Protein AF-A0A662U7G9-F1 (afdb_monomer_lite)

Sequence (224 aa):
MMPKLAFLTILAALMIAATIPAAAETVPLNWRDSGYDLAAGYRYTIALESPVSGPFVYPYAIVDAGPVRIRLHGPQLTIWVNGEPVFDESVGSTSASVVIVVDYSGDGVIEVTGFGRVAGFTIDHSYRIMIYTETVTVWPWSSTSRVVITRQALPPPPTSTTTNPNLEPMDEDINNQMQSSGLWNWLATAFSSGAMIAIVFLVIAFGIIVILMFLKQARKRKWL

Radius of gyration: 27.35 Å; chains: 1; bounding box: 62×36×90 Å

Structure (mmCIF, N/CA/C/O backbone):
data_AF-A0A662U7G9-F1
#
_entry.id   AF-A0A662U7G9-F1
#
loop_
_atom_site.group_PDB
_atom_site.id
_atom_site.type_symbol
_atom_site.label_atom_id
_atom_site.label_alt_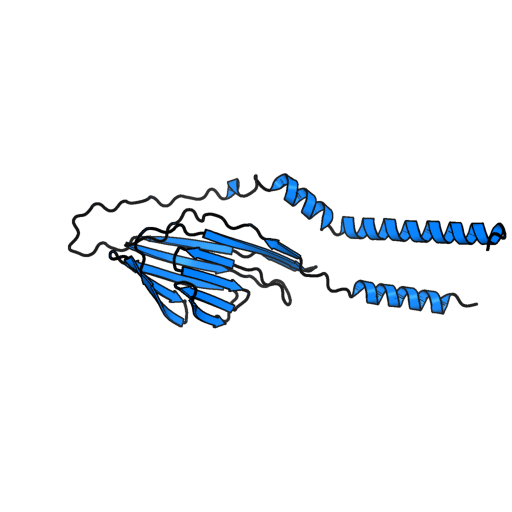id
_atom_site.label_comp_id
_atom_site.label_asym_id
_atom_site.label_entity_id
_atom_site.label_seq_id
_atom_site.pdbx_PDB_ins_code
_atom_site.Cartn_x
_atom_site.Cartn_y
_atom_site.Cartn_z
_atom_site.occupancy
_atom_site.B_iso_or_equiv
_atom_site.auth_seq_id
_atom_site.auth_comp_id
_atom_site.auth_asym_id
_atom_site.auth_atom_id
_atom_site.pdbx_PDB_model_num
ATOM 1 N N . MET A 1 1 ? 32.466 -6.916 -57.394 1.00 49.56 1 MET A N 1
ATOM 2 C CA . MET A 1 1 ? 31.694 -5.767 -56.869 1.00 49.56 1 MET A CA 1
ATOM 3 C C . MET A 1 1 ? 30.415 -6.301 -56.231 1.00 49.56 1 MET A C 1
ATOM 5 O O . MET A 1 1 ? 29.533 -6.708 -56.961 1.00 49.56 1 MET A O 1
ATOM 9 N N . MET A 1 2 ? 30.351 -6.390 -54.898 1.00 47.62 2 MET A N 1
ATOM 10 C CA . MET A 1 2 ? 29.152 -6.759 -54.113 1.00 47.62 2 MET A CA 1
ATOM 11 C C . MET A 1 2 ? 29.168 -6.316 -52.613 1.00 47.62 2 MET A C 1
ATOM 13 O O . MET A 1 2 ? 28.365 -6.832 -51.846 1.00 47.62 2 MET A O 1
ATOM 17 N N . PRO A 1 3 ? 30.019 -5.378 -52.120 1.00 54.25 3 PRO A N 1
ATOM 18 C CA . PRO A 1 3 ? 30.073 -5.084 -50.677 1.00 54.25 3 PRO A CA 1
ATOM 19 C C . PRO A 1 3 ? 28.913 -4.211 -50.158 1.00 54.25 3 PRO A C 1
ATOM 21 O O . PRO A 1 3 ? 28.654 -4.198 -48.960 1.00 54.25 3 PRO A O 1
ATOM 24 N N . LYS A 1 4 ? 28.193 -3.493 -51.035 1.00 50.69 4 LYS A N 1
ATOM 25 C CA . LYS A 1 4 ? 27.144 -2.541 -50.620 1.00 50.69 4 LYS A CA 1
ATOM 26 C C . LYS A 1 4 ? 25.877 -3.223 -50.085 1.00 50.69 4 LYS A C 1
ATOM 28 O O . LYS A 1 4 ? 25.272 -2.709 -49.153 1.00 50.69 4 LYS A O 1
ATOM 33 N N . LEU A 1 5 ? 25.509 -4.389 -50.626 1.00 48.81 5 LEU A N 1
ATOM 34 C CA . LEU A 1 5 ? 24.302 -5.115 -50.207 1.00 48.81 5 LEU A CA 1
ATOM 35 C C . LEU A 1 5 ? 24.506 -5.858 -48.875 1.00 48.81 5 LEU A C 1
ATOM 37 O O . LEU A 1 5 ? 23.603 -5.894 -48.045 1.00 48.81 5 LEU A O 1
ATOM 41 N N . ALA A 1 6 ? 25.716 -6.381 -48.648 1.00 55.50 6 ALA A N 1
ATOM 42 C CA . ALA A 1 6 ? 26.112 -7.001 -47.381 1.00 55.50 6 ALA A CA 1
ATOM 43 C C . ALA A 1 6 ? 26.191 -5.969 -46.242 1.00 55.50 6 ALA A C 1
ATOM 45 O O . ALA A 1 6 ? 25.759 -6.233 -45.127 1.00 55.50 6 ALA A O 1
ATOM 46 N N . PHE A 1 7 ? 26.690 -4.763 -46.528 1.00 53.97 7 PHE A N 1
ATOM 47 C CA . PHE A 1 7 ? 26.749 -3.692 -45.533 1.00 53.97 7 PHE A CA 1
ATOM 48 C C . PHE A 1 7 ? 25.350 -3.201 -45.130 1.00 53.97 7 PHE A C 1
ATOM 50 O O . PHE A 1 7 ? 25.084 -3.031 -43.947 1.00 53.97 7 PHE A O 1
ATOM 57 N N . LEU A 1 8 ? 24.432 -3.046 -46.092 1.00 55.03 8 LEU A N 1
ATOM 58 C CA . LEU A 1 8 ? 23.039 -2.661 -45.826 1.00 55.03 8 LEU A CA 1
ATOM 59 C C . LEU A 1 8 ? 22.261 -3.723 -45.039 1.00 55.03 8 LEU A C 1
ATOM 61 O O . LEU A 1 8 ? 21.484 -3.371 -44.160 1.00 55.03 8 LEU A O 1
ATOM 65 N N . THR A 1 9 ? 22.487 -5.009 -45.312 1.00 54.50 9 THR A N 1
ATOM 66 C CA . THR A 1 9 ? 21.842 -6.105 -44.567 1.00 54.50 9 THR A CA 1
ATOM 67 C C . THR A 1 9 ? 22.388 -6.243 -43.149 1.00 54.50 9 THR A C 1
ATOM 69 O O . THR A 1 9 ? 21.605 -6.470 -42.233 1.00 54.50 9 THR A O 1
ATOM 72 N N . ILE A 1 10 ? 23.690 -6.026 -42.934 1.00 59.09 10 ILE A N 1
ATOM 73 C CA . ILE A 1 10 ? 24.278 -5.974 -41.586 1.00 59.09 10 ILE A CA 1
ATOM 74 C C . ILE A 1 10 ? 23.762 -4.753 -40.822 1.00 59.09 10 ILE A C 1
ATOM 76 O O . ILE A 1 10 ? 23.376 -4.894 -39.669 1.00 59.09 10 ILE A O 1
ATOM 80 N N . LEU A 1 11 ? 23.692 -3.577 -41.454 1.00 53.75 11 LEU A N 1
ATOM 81 C CA . LEU A 1 11 ? 23.159 -2.367 -40.822 1.00 53.75 11 LEU A CA 1
ATOM 82 C C . LEU A 1 11 ? 21.670 -2.525 -40.469 1.00 53.75 11 LEU A C 1
ATOM 84 O O . LEU A 1 11 ? 21.257 -2.141 -39.382 1.00 53.75 11 LEU A O 1
ATOM 88 N N . ALA A 1 12 ? 20.876 -3.141 -41.350 1.00 55.03 12 ALA A N 1
ATOM 89 C CA . ALA A 1 12 ? 19.470 -3.446 -41.091 1.00 55.03 12 ALA A CA 1
ATOM 90 C C . ALA A 1 12 ? 19.301 -4.489 -39.974 1.00 55.03 12 ALA A C 1
ATOM 92 O O . ALA A 1 12 ? 18.472 -4.297 -39.093 1.00 55.03 12 ALA A O 1
ATOM 93 N N . ALA A 1 13 ? 20.117 -5.548 -39.949 1.00 54.19 13 ALA A N 1
ATOM 94 C CA . ALA A 1 13 ? 20.118 -6.527 -38.862 1.00 54.19 13 ALA A CA 1
ATOM 95 C C . ALA A 1 13 ? 20.560 -5.908 -37.524 1.00 54.19 13 ALA A C 1
ATOM 97 O O . ALA A 1 13 ? 20.015 -6.263 -36.484 1.00 54.19 13 ALA A O 1
ATOM 98 N N . LEU A 1 14 ? 21.489 -4.945 -37.547 1.00 49.91 14 LEU A N 1
ATOM 99 C CA . LEU A 1 14 ? 21.914 -4.192 -36.365 1.00 49.91 14 LEU A CA 1
ATOM 100 C C . LEU A 1 14 ? 20.803 -3.263 -35.856 1.00 49.91 14 LEU A C 1
ATOM 102 O O . LEU A 1 14 ? 20.591 -3.178 -34.654 1.00 49.91 14 LEU A O 1
ATOM 106 N N . MET A 1 15 ? 20.068 -2.609 -36.760 1.00 47.31 15 MET A N 1
ATOM 107 C CA . MET A 1 15 ? 18.918 -1.762 -36.416 1.00 47.31 15 MET A CA 1
ATOM 108 C C . MET A 1 15 ? 17.753 -2.594 -35.860 1.00 47.31 15 MET A C 1
ATOM 110 O O . MET A 1 15 ? 17.132 -2.182 -34.889 1.00 47.31 15 MET A O 1
ATOM 114 N N . ILE A 1 16 ? 17.503 -3.790 -36.407 1.00 47.78 16 ILE A N 1
ATOM 115 C CA . ILE A 1 16 ? 16.482 -4.722 -35.895 1.00 47.78 16 ILE A CA 1
ATOM 116 C C . ILE A 1 16 ? 16.910 -5.320 -34.540 1.00 47.78 16 ILE A C 1
ATOM 118 O O . ILE A 1 16 ? 16.091 -5.442 -33.631 1.00 47.78 16 ILE A O 1
ATOM 122 N N . ALA A 1 17 ? 18.197 -5.630 -34.349 1.00 43.16 17 ALA A N 1
ATOM 123 C CA . ALA A 1 17 ? 18.728 -6.070 -33.055 1.00 43.16 17 ALA A CA 1
ATOM 124 C C . ALA A 1 17 ? 18.751 -4.943 -32.002 1.00 43.16 17 ALA A C 1
ATOM 126 O O . ALA A 1 17 ? 18.612 -5.216 -30.814 1.00 43.16 17 ALA A O 1
ATOM 127 N N . ALA A 1 18 ? 18.875 -3.679 -32.418 1.00 45.06 18 ALA A N 1
ATOM 128 C CA . ALA A 1 18 ? 18.777 -2.515 -31.535 1.00 45.06 18 ALA A CA 1
ATOM 129 C C . ALA A 1 18 ? 17.327 -2.157 -31.156 1.00 45.06 18 ALA A C 1
ATOM 131 O O . ALA A 1 18 ? 17.121 -1.384 -30.226 1.00 45.06 18 ALA A O 1
ATOM 132 N N . THR A 1 19 ? 16.324 -2.724 -31.839 1.00 40.28 19 THR A N 1
ATOM 133 C CA . THR A 1 19 ? 14.904 -2.590 -31.467 1.00 40.28 19 THR A CA 1
ATOM 134 C C . THR A 1 19 ? 14.415 -3.656 -30.493 1.00 40.28 19 THR A C 1
ATOM 136 O O . THR A 1 19 ? 13.210 -3.748 -30.278 1.00 40.28 19 THR A O 1
ATOM 139 N N . ILE A 1 20 ? 15.301 -4.455 -29.882 1.00 45.72 20 ILE A N 1
ATOM 140 C CA . ILE A 1 20 ? 14.899 -5.246 -28.713 1.00 45.72 20 ILE A CA 1
ATOM 141 C C . ILE A 1 20 ? 14.457 -4.222 -27.660 1.00 45.72 20 ILE A C 1
ATOM 143 O O . ILE A 1 20 ? 15.308 -3.451 -27.208 1.00 45.72 20 ILE A O 1
ATOM 147 N N . PRO A 1 21 ? 13.159 -4.144 -27.298 1.00 49.75 21 PRO A N 1
ATOM 148 C CA . PRO A 1 21 ? 12.759 -3.297 -26.190 1.00 49.75 21 PRO A CA 1
ATOM 149 C C . PRO A 1 21 ? 13.587 -3.770 -25.005 1.00 49.75 21 PRO A C 1
ATOM 151 O O . PRO A 1 21 ? 13.549 -4.958 -24.677 1.00 49.75 21 PRO A O 1
ATOM 154 N N . ALA A 1 22 ? 14.406 -2.880 -24.441 1.00 56.56 22 ALA A N 1
ATOM 155 C CA . ALA A 1 22 ? 15.111 -3.174 -23.207 1.00 56.56 22 ALA A CA 1
ATOM 156 C C . ALA A 1 22 ? 14.038 -3.660 -22.232 1.00 56.56 22 ALA A C 1
ATOM 158 O O . ALA A 1 22 ? 13.130 -2.899 -21.891 1.00 56.56 22 ALA A O 1
ATOM 159 N N . ALA A 1 23 ? 14.050 -4.959 -21.926 1.00 65.00 23 ALA A N 1
ATOM 160 C CA . ALA A 1 23 ? 13.057 -5.540 -21.044 1.00 65.00 23 ALA A CA 1
ATOM 161 C C . ALA A 1 23 ? 13.094 -4.738 -19.745 1.00 65.00 23 ALA A C 1
ATOM 163 O O . ALA A 1 23 ? 14.179 -4.413 -19.260 1.00 65.00 23 ALA A O 1
ATOM 164 N N . ALA A 1 24 ? 11.920 -4.369 -19.234 1.00 68.94 24 ALA A N 1
ATOM 165 C CA . ALA A 1 24 ? 11.839 -3.655 -17.975 1.00 68.94 24 ALA A CA 1
ATOM 166 C C . ALA A 1 24 ? 12.528 -4.481 -16.892 1.00 68.94 24 ALA A C 1
ATOM 168 O O . ALA A 1 24 ? 12.136 -5.617 -16.626 1.00 68.94 24 ALA A O 1
ATOM 169 N N . GLU A 1 25 ? 13.573 -3.915 -16.302 1.00 80.50 25 GLU A N 1
ATOM 170 C CA . GLU A 1 25 ? 14.234 -4.502 -15.154 1.00 80.50 25 GLU A CA 1
ATOM 171 C C . GLU A 1 25 ? 13.486 -4.043 -13.905 1.00 80.50 25 GLU A C 1
ATOM 173 O O . GLU A 1 25 ? 13.435 -2.852 -13.588 1.00 80.50 25 GLU A O 1
ATOM 178 N N . THR A 1 26 ? 12.867 -4.995 -13.217 1.00 81.00 26 THR A N 1
ATOM 179 C CA . THR A 1 26 ? 12.194 -4.788 -11.934 1.00 81.00 26 THR A CA 1
ATOM 180 C C . THR A 1 26 ? 13.135 -5.225 -10.820 1.00 81.00 26 THR A C 1
ATOM 182 O O . THR A 1 26 ? 13.539 -6.390 -10.776 1.00 81.00 26 THR A O 1
ATOM 185 N N . VAL A 1 27 ? 13.466 -4.314 -9.909 1.00 84.00 27 VAL A N 1
ATOM 186 C CA . VAL A 1 27 ? 14.291 -4.590 -8.731 1.00 84.00 27 VAL A CA 1
ATOM 187 C C . VAL A 1 27 ? 13.415 -4.489 -7.477 1.00 84.00 27 VAL A C 1
ATOM 189 O O . VAL A 1 27 ? 13.080 -3.376 -7.052 1.00 84.00 27 VAL A O 1
ATOM 192 N N . PRO A 1 28 ? 13.043 -5.629 -6.862 1.00 81.88 28 PRO A N 1
ATOM 193 C CA . PRO A 1 28 ? 12.375 -5.652 -5.566 1.00 81.88 28 PRO A CA 1
ATOM 194 C C . PRO A 1 28 ? 13.279 -5.059 -4.483 1.00 81.88 28 PRO A C 1
ATOM 196 O O . PRO A 1 28 ? 14.412 -5.504 -4.308 1.00 81.88 28 PRO A O 1
ATOM 199 N N . LEU A 1 29 ? 12.775 -4.099 -3.704 1.00 73.62 29 LEU A N 1
ATOM 200 C CA . LEU A 1 29 ? 13.527 -3.511 -2.582 1.00 73.62 29 LEU A CA 1
ATOM 201 C C . LEU A 1 29 ? 13.361 -4.298 -1.263 1.00 73.62 29 LEU A C 1
ATOM 203 O O . LEU A 1 29 ? 13.907 -3.897 -0.239 1.00 73.62 29 LEU A O 1
ATOM 207 N N . ASN A 1 30 ? 12.678 -5.449 -1.317 1.00 78.12 30 ASN A N 1
ATOM 208 C CA . ASN A 1 30 ? 12.252 -6.328 -0.219 1.00 78.12 30 ASN A CA 1
ATOM 209 C C . ASN A 1 30 ? 11.099 -5.794 0.645 1.00 78.12 30 ASN A C 1
ATOM 211 O O . ASN A 1 30 ? 10.893 -4.591 0.800 1.00 78.12 30 ASN A O 1
ATOM 215 N N . TRP A 1 31 ? 10.354 -6.741 1.227 1.00 88.12 31 TRP A N 1
ATOM 216 C CA . TRP A 1 31 ? 9.432 -6.465 2.325 1.00 88.12 31 TRP A CA 1
ATOM 217 C C . TRP A 1 31 ? 10.224 -5.977 3.532 1.00 88.12 31 TRP A C 1
ATOM 219 O O . TRP A 1 31 ? 11.169 -6.640 3.964 1.00 88.12 31 TRP A O 1
ATOM 229 N N . ARG A 1 32 ? 9.821 -4.839 4.090 1.00 86.25 32 ARG A N 1
ATOM 230 C CA . ARG A 1 32 ? 10.417 -4.283 5.303 1.00 86.25 32 ARG A CA 1
ATOM 231 C C . ARG A 1 32 ? 9.350 -3.915 6.317 1.00 86.25 32 ARG A C 1
ATOM 233 O O . ARG A 1 32 ? 8.209 -3.629 5.959 1.00 86.25 32 ARG A O 1
ATOM 240 N N . ASP A 1 33 ? 9.750 -3.947 7.576 1.00 87.31 33 ASP A N 1
ATOM 241 C CA . ASP A 1 33 ? 8.963 -3.405 8.674 1.00 87.31 33 ASP A CA 1
ATOM 242 C C . ASP A 1 33 ? 8.865 -1.885 8.511 1.00 87.31 33 ASP A C 1
ATOM 244 O O . ASP A 1 33 ? 9.859 -1.241 8.174 1.00 87.31 33 ASP A O 1
ATOM 248 N N . SER A 1 34 ? 7.675 -1.323 8.706 1.00 84.50 34 SER A N 1
ATOM 249 C CA . SER A 1 34 ? 7.478 0.130 8.692 1.00 84.50 34 SER A CA 1
ATOM 250 C C . SER A 1 34 ? 7.751 0.797 10.040 1.00 84.50 34 SER A C 1
ATOM 252 O O . SER A 1 34 ? 7.667 2.018 10.132 1.00 84.50 34 SER A O 1
ATOM 254 N N . GLY A 1 35 ? 7.978 0.012 11.099 1.00 83.31 35 GLY A N 1
ATOM 255 C CA . GLY A 1 35 ? 8.052 0.509 12.474 1.00 83.31 35 GLY A CA 1
ATOM 256 C C . GLY A 1 35 ? 6.685 0.822 13.093 1.00 83.31 35 GLY A C 1
ATOM 257 O O . GLY A 1 35 ? 6.608 1.100 14.289 1.00 83.31 35 GLY A O 1
ATOM 258 N N . TYR A 1 36 ? 5.603 0.734 12.314 1.00 86.94 36 TYR A N 1
ATOM 259 C CA . TYR A 1 36 ? 4.234 0.888 12.786 1.00 86.94 36 TYR A CA 1
ATOM 260 C C . TYR A 1 36 ? 3.520 -0.455 12.893 1.00 86.94 36 TYR A C 1
ATOM 262 O O . TYR A 1 36 ? 3.756 -1.405 12.143 1.00 86.94 36 TYR A O 1
ATOM 270 N N . ASP A 1 37 ? 2.567 -0.495 13.807 1.00 90.81 37 ASP A N 1
ATOM 271 C CA . ASP A 1 37 ? 1.618 -1.573 13.985 1.00 90.81 37 ASP A CA 1
ATOM 272 C C . ASP A 1 37 ? 0.193 -1.049 13.776 1.00 90.81 37 ASP A C 1
ATOM 274 O O . ASP A 1 37 ? -0.107 0.095 14.111 1.00 90.81 37 ASP A O 1
ATOM 278 N N . LEU A 1 38 ? -0.670 -1.867 13.180 1.00 91.56 38 LEU A N 1
ATOM 279 C CA . LEU A 1 38 ? -2.104 -1.668 13.052 1.00 91.56 38 LEU A CA 1
ATOM 280 C C . LEU A 1 38 ? -2.760 -2.139 14.352 1.00 91.56 38 LEU A C 1
ATOM 282 O O . LEU A 1 38 ? -2.861 -3.340 14.601 1.00 91.56 38 LEU A O 1
ATOM 286 N N . ALA A 1 39 ? -3.191 -1.184 15.168 1.00 92.56 39 ALA A N 1
ATOM 287 C CA . ALA A 1 39 ? -3.694 -1.398 16.515 1.00 92.56 39 ALA A CA 1
ATOM 288 C C . ALA A 1 39 ? -4.976 -0.594 16.763 1.00 92.56 39 ALA A C 1
ATOM 290 O O . ALA A 1 39 ? -5.249 0.409 16.100 1.00 92.56 39 ALA A O 1
ATOM 291 N N . ALA A 1 40 ? -5.747 -1.043 17.751 1.00 90.12 40 ALA A N 1
ATOM 292 C CA . ALA A 1 40 ? -6.967 -0.388 18.202 1.00 90.12 40 ALA A CA 1
ATOM 293 C C . ALA A 1 40 ? -6.687 1.013 18.773 1.00 90.12 40 ALA A C 1
ATOM 295 O O . ALA A 1 40 ? -5.657 1.243 19.409 1.00 90.12 40 ALA A O 1
ATOM 296 N N . GLY A 1 41 ? -7.623 1.942 18.574 1.00 89.88 41 GLY A N 1
ATOM 297 C CA . GLY A 1 41 ? -7.525 3.313 19.080 1.00 89.88 41 GLY A CA 1
ATOM 298 C C . GLY A 1 41 ? -6.642 4.242 18.241 1.00 89.88 41 GLY A C 1
ATOM 299 O O . GLY A 1 41 ? -6.230 5.294 18.733 1.00 89.88 41 GLY A O 1
ATOM 300 N N . TYR A 1 42 ? -6.357 3.893 16.984 1.00 94.62 42 TYR A N 1
ATOM 301 C CA . TYR A 1 42 ? -5.502 4.683 16.097 1.00 94.62 42 TYR A CA 1
ATOM 302 C C . TYR A 1 42 ? -6.139 4.943 14.730 1.00 94.62 42 TYR A C 1
ATOM 304 O O . TYR A 1 42 ? -6.921 4.160 14.189 1.00 94.62 42 TYR A O 1
ATOM 312 N N . ARG A 1 43 ? -5.739 6.070 14.144 1.00 95.19 43 ARG A N 1
ATOM 313 C CA . ARG A 1 43 ? -5.955 6.435 12.749 1.00 95.19 43 ARG A CA 1
ATOM 314 C C . ARG A 1 43 ? -4.624 6.407 12.012 1.00 95.19 43 ARG A C 1
ATOM 316 O O . ARG A 1 43 ? -3.671 7.064 12.424 1.00 95.19 43 ARG A O 1
ATOM 323 N N . TYR A 1 44 ? -4.594 5.709 10.890 1.00 95.81 44 TYR A N 1
ATOM 324 C CA . TYR A 1 44 ? -3.454 5.597 9.996 1.00 95.81 44 TYR A CA 1
ATOM 325 C C . TYR A 1 44 ? -3.772 6.305 8.689 1.00 95.81 44 TYR A C 1
ATOM 327 O O . TYR A 1 44 ? -4.851 6.120 8.130 1.00 95.81 44 TYR A O 1
ATOM 335 N N . THR A 1 45 ? -2.832 7.097 8.185 1.00 95.31 45 THR A N 1
ATOM 336 C CA . THR A 1 45 ? -2.879 7.604 6.810 1.00 95.31 45 THR A CA 1
ATOM 337 C C . THR A 1 45 ? -1.720 6.995 6.046 1.00 95.31 45 THR A C 1
ATOM 339 O O . THR A 1 45 ? -0.559 7.226 6.377 1.00 95.31 45 THR A O 1
ATOM 342 N N . ILE A 1 46 ? -2.045 6.200 5.034 1.00 96.00 46 ILE A N 1
ATOM 343 C CA . ILE A 1 46 ? -1.089 5.493 4.190 1.00 96.00 46 ILE A CA 1
ATOM 344 C C . ILE A 1 46 ? -1.084 6.189 2.835 1.00 96.00 46 ILE A C 1
ATOM 346 O O . ILE A 1 46 ? -2.055 6.116 2.082 1.00 96.00 46 ILE A O 1
ATOM 350 N N . ALA A 1 47 ? 0.007 6.881 2.530 1.00 94.69 47 ALA A N 1
ATOM 351 C CA . ALA A 1 47 ? 0.256 7.448 1.216 1.00 94.69 47 ALA A CA 1
ATOM 352 C C . ALA A 1 47 ? 1.104 6.468 0.399 1.00 94.69 47 ALA A C 1
ATOM 354 O O . ALA A 1 47 ? 2.221 6.126 0.791 1.00 94.69 47 ALA A O 1
ATOM 355 N N . LEU A 1 48 ? 0.563 6.014 -0.730 1.00 95.62 48 LEU A N 1
ATOM 356 C CA . LEU A 1 48 ? 1.257 5.179 -1.703 1.00 95.62 48 LEU A CA 1
ATOM 357 C C . LEU A 1 48 ? 1.597 6.019 -2.932 1.00 95.62 48 LEU A C 1
ATOM 359 O O . LEU A 1 48 ? 0.752 6.765 -3.425 1.00 95.62 48 LEU A O 1
ATOM 363 N N . GLU A 1 49 ? 2.809 5.858 -3.453 1.00 94.31 49 GLU A N 1
ATOM 364 C CA . GLU A 1 49 ? 3.283 6.511 -4.672 1.00 94.31 49 GLU A CA 1
ATOM 365 C C . GLU A 1 49 ? 3.874 5.460 -5.620 1.00 94.31 49 GLU A C 1
ATOM 367 O O . GLU A 1 49 ? 4.797 4.725 -5.266 1.00 94.31 49 GLU A O 1
ATOM 372 N N . SER A 1 50 ? 3.351 5.412 -6.844 1.00 92.94 50 SER A N 1
ATOM 373 C CA . SER A 1 50 ? 3.794 4.548 -7.945 1.00 92.94 50 SER A CA 1
ATOM 374 C C . SER A 1 50 ? 4.128 5.412 -9.175 1.00 92.94 50 SER A C 1
ATOM 376 O O . SER A 1 50 ? 3.416 5.378 -10.180 1.00 92.94 50 SER A O 1
ATOM 378 N N . PRO A 1 51 ? 5.157 6.277 -9.091 1.00 88.62 51 PRO A N 1
ATOM 379 C CA . PRO A 1 51 ? 5.379 7.331 -10.075 1.00 88.62 51 PRO A CA 1
ATOM 380 C C . PRO A 1 51 ? 5.594 6.790 -11.491 1.00 88.62 51 PRO A C 1
ATOM 382 O O . PRO A 1 51 ? 6.184 5.728 -11.696 1.00 88.62 51 PRO A O 1
ATOM 385 N N . VAL A 1 52 ? 5.144 7.565 -12.478 1.00 86.31 52 VAL A N 1
ATOM 386 C CA . VAL A 1 52 ? 5.307 7.245 -13.902 1.00 86.31 52 VAL A CA 1
ATOM 387 C C . VAL A 1 52 ? 6.576 7.882 -14.428 1.00 86.31 52 VAL A C 1
ATOM 389 O O . VAL A 1 52 ? 6.746 9.097 -14.337 1.00 86.31 52 VAL A O 1
ATOM 392 N N . SER A 1 53 ? 7.431 7.077 -15.047 1.00 82.38 53 SER A N 1
ATOM 393 C CA . SER A 1 53 ? 8.616 7.563 -15.753 1.00 82.38 53 SER A CA 1
ATOM 394 C C . SER A 1 53 ? 8.607 6.996 -17.167 1.00 82.38 53 SER A C 1
ATOM 396 O O . SER A 1 53 ? 9.094 5.905 -17.418 1.00 82.38 53 SER A O 1
ATOM 398 N N . GLY A 1 54 ? 7.979 7.708 -18.103 1.00 79.12 54 GLY A N 1
ATOM 399 C CA . GLY A 1 54 ? 7.802 7.216 -19.470 1.00 79.12 54 GLY A CA 1
ATOM 400 C C . GLY A 1 54 ? 6.685 6.171 -19.626 1.00 79.12 54 GLY A C 1
ATOM 401 O O . GLY A 1 54 ? 5.913 5.916 -18.698 1.00 79.12 54 GLY A O 1
ATOM 402 N N . PRO A 1 55 ? 6.530 5.606 -20.833 1.00 76.06 55 PRO A N 1
ATOM 403 C CA . PRO A 1 55 ? 5.469 4.656 -21.125 1.00 76.06 55 PRO A CA 1
ATOM 404 C C . PRO A 1 55 ? 5.731 3.316 -20.422 1.00 76.06 55 PRO A C 1
ATOM 406 O O . PRO A 1 55 ? 6.799 2.731 -20.574 1.00 76.06 55 PRO A O 1
ATOM 409 N N . PHE A 1 56 ? 4.725 2.811 -19.704 1.00 72.00 56 PHE A N 1
ATOM 410 C CA . PHE A 1 56 ? 4.720 1.476 -19.084 1.00 72.00 56 PHE A CA 1
ATOM 411 C C . PHE A 1 56 ? 5.696 1.249 -17.914 1.00 72.00 56 PHE A C 1
ATOM 413 O O . PHE A 1 56 ? 5.908 0.105 -17.521 1.00 72.00 56 PHE A O 1
ATOM 420 N N . VAL A 1 57 ? 6.256 2.307 -17.319 1.00 85.19 57 VAL A N 1
ATOM 421 C CA . VAL A 1 57 ? 7.144 2.200 -16.148 1.00 85.19 57 VAL A CA 1
ATOM 422 C C . VAL A 1 57 ? 6.375 2.577 -14.886 1.00 85.19 57 VAL A C 1
ATOM 424 O O . VAL A 1 57 ? 6.271 3.756 -14.541 1.00 85.19 57 VAL A O 1
ATOM 427 N N . TYR A 1 58 ? 5.834 1.562 -14.212 1.00 88.50 58 TYR A N 1
ATOM 428 C CA . TYR A 1 58 ? 5.041 1.709 -12.992 1.00 88.50 58 TYR A CA 1
ATOM 429 C C . TYR A 1 58 ? 5.557 0.744 -11.913 1.00 88.50 58 TYR A C 1
ATOM 431 O O . TYR A 1 58 ? 5.387 -0.462 -12.059 1.00 88.50 58 TYR A O 1
ATOM 439 N N . PRO A 1 59 ? 6.202 1.231 -10.842 1.00 92.75 59 PRO A N 1
ATOM 440 C CA . PRO A 1 59 ? 6.677 0.374 -9.759 1.00 92.75 59 PRO A CA 1
ATOM 441 C C . PRO A 1 59 ? 5.559 0.023 -8.772 1.00 92.75 59 PRO A C 1
ATOM 443 O O . PRO A 1 59 ? 4.708 0.859 -8.473 1.00 92.75 59 PRO A O 1
ATOM 446 N N . TYR A 1 60 ? 5.569 -1.170 -8.184 1.00 94.06 60 TYR A N 1
ATOM 447 C CA . TYR A 1 60 ? 4.600 -1.528 -7.140 1.00 94.06 60 TYR A CA 1
ATOM 448 C C . TYR A 1 60 ? 4.868 -0.814 -5.805 1.00 94.06 60 TYR A C 1
ATOM 450 O O . TYR A 1 60 ? 5.979 -0.871 -5.278 1.00 94.06 60 TYR A O 1
ATOM 458 N N . ALA A 1 61 ? 3.836 -0.211 -5.208 1.00 95.12 61 ALA A N 1
ATOM 459 C CA . ALA A 1 61 ? 3.804 0.179 -3.793 1.00 95.12 61 ALA A CA 1
ATOM 460 C C . ALA A 1 61 ? 2.778 -0.696 -3.063 1.00 95.12 61 ALA A C 1
ATOM 462 O O . ALA A 1 61 ? 1.606 -0.706 -3.442 1.00 95.12 61 ALA A O 1
ATOM 463 N N . ILE A 1 62 ? 3.195 -1.444 -2.041 1.00 96.94 62 ILE A N 1
ATOM 464 C CA . ILE A 1 62 ? 2.311 -2.377 -1.326 1.00 96.94 62 ILE A CA 1
ATOM 465 C C . ILE A 1 62 ? 2.471 -2.204 0.182 1.00 96.94 62 ILE A C 1
ATOM 467 O O . ILE A 1 62 ? 3.582 -2.034 0.682 1.00 96.94 62 ILE A O 1
ATOM 471 N N . VAL A 1 63 ? 1.351 -2.279 0.895 1.00 97.19 63 VAL A N 1
ATOM 472 C CA . VAL A 1 63 ? 1.274 -2.336 2.355 1.00 97.19 63 VAL A CA 1
ATOM 473 C C . VAL A 1 63 ? 0.495 -3.579 2.767 1.00 97.19 63 VAL A C 1
ATOM 475 O O . VAL A 1 63 ? -0.536 -3.883 2.169 1.00 97.19 63 VAL A O 1
ATOM 478 N N . ASP A 1 64 ? 0.988 -4.289 3.776 1.00 96.69 64 ASP A N 1
ATOM 479 C CA . ASP A 1 64 ? 0.371 -5.490 4.341 1.00 96.69 64 ASP A CA 1
ATOM 480 C C . ASP A 1 64 ? 0.303 -5.355 5.865 1.00 96.69 64 ASP A C 1
ATOM 482 O O . ASP A 1 64 ? 1.313 -5.078 6.512 1.00 96.69 64 ASP A O 1
ATOM 486 N N . ALA A 1 65 ? -0.888 -5.501 6.437 1.00 94.12 65 ALA A N 1
ATOM 487 C CA . ALA A 1 65 ? -1.151 -5.289 7.855 1.00 94.12 65 ALA A CA 1
ATOM 488 C C . ALA A 1 65 ? -2.271 -6.226 8.330 1.00 94.12 65 ALA A C 1
ATOM 490 O O . ALA A 1 65 ? -3.452 -5.874 8.310 1.00 94.12 65 ALA A O 1
ATOM 491 N N . GLY A 1 66 ? -1.892 -7.438 8.746 1.00 91.75 66 GLY A N 1
ATOM 492 C CA . GLY A 1 66 ? -2.826 -8.447 9.251 1.00 91.75 66 GLY A CA 1
ATOM 493 C C . GLY A 1 66 ? -3.914 -8.796 8.227 1.00 91.75 66 GLY A C 1
ATOM 494 O O . GLY A 1 66 ? -3.586 -9.348 7.177 1.00 91.75 66 GLY A O 1
ATOM 495 N N . PRO A 1 67 ? -5.198 -8.487 8.496 1.00 93.50 67 PRO A N 1
ATOM 496 C CA . PRO A 1 67 ? -6.284 -8.773 7.563 1.00 93.50 67 PRO A CA 1
ATOM 497 C C . PRO A 1 67 ? -6.312 -7.839 6.345 1.00 93.50 67 PRO A C 1
ATOM 499 O O . PRO A 1 67 ? -7.059 -8.114 5.408 1.00 93.50 67 PRO A O 1
ATOM 502 N N . VAL A 1 68 ? -5.551 -6.739 6.339 1.00 97.38 68 VAL A N 1
ATOM 503 C CA . VAL A 1 68 ? -5.619 -5.705 5.297 1.00 97.38 68 VAL A CA 1
ATOM 504 C C . VAL A 1 68 ? -4.376 -5.723 4.417 1.00 97.38 68 VAL A C 1
ATOM 506 O O . VAL A 1 68 ? -3.254 -5.652 4.913 1.00 97.38 68 VAL A O 1
ATOM 509 N N . ARG A 1 69 ? -4.578 -5.705 3.097 1.00 98.06 69 ARG A N 1
ATOM 510 C CA . ARG A 1 69 ? -3.516 -5.476 2.109 1.00 98.06 69 ARG A CA 1
ATOM 511 C C . ARG A 1 69 ? -3.918 -4.373 1.145 1.00 98.06 69 ARG A C 1
ATOM 513 O O . ARG A 1 69 ? -5.037 -4.370 0.648 1.00 98.06 69 ARG A O 1
ATOM 520 N N . ILE A 1 70 ? -3.004 -3.461 0.839 1.00 97.94 70 ILE A N 1
ATOM 521 C CA . ILE A 1 70 ? -3.222 -2.334 -0.075 1.00 97.94 70 ILE A CA 1
ATOM 522 C C . ILE A 1 70 ? -2.110 -2.346 -1.118 1.00 97.94 70 ILE A C 1
ATOM 524 O O . ILE A 1 70 ? -0.937 -2.422 -0.764 1.00 97.94 70 ILE A O 1
ATOM 528 N N . ARG A 1 71 ? -2.457 -2.258 -2.401 1.00 97.94 71 A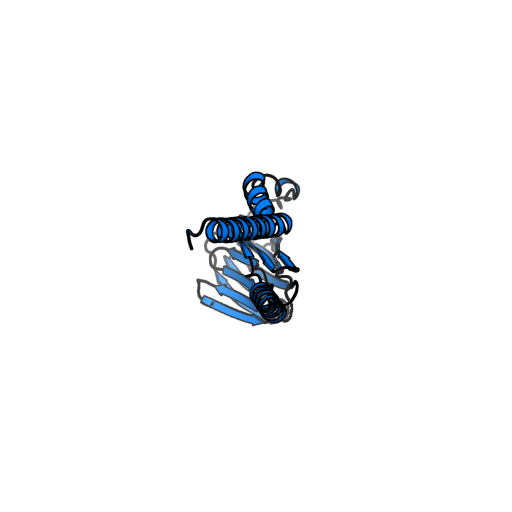RG A N 1
ATOM 529 C CA . ARG A 1 71 ? -1.503 -2.223 -3.517 1.00 97.94 71 ARG A CA 1
ATOM 530 C C . ARG A 1 71 ? -1.840 -1.078 -4.454 1.00 97.94 71 ARG A C 1
ATOM 532 O O . ARG A 1 71 ? -2.971 -0.988 -4.914 1.00 97.94 71 ARG A O 1
ATOM 539 N N . LEU A 1 72 ? -0.835 -0.287 -4.802 1.00 97.00 72 LEU A N 1
ATOM 540 C CA . LEU A 1 72 ? -0.888 0.683 -5.886 1.00 97.00 72 LEU A CA 1
ATOM 541 C C . LEU A 1 72 ? 0.095 0.267 -6.989 1.00 97.00 72 LEU A C 1
ATOM 543 O O . LEU A 1 72 ? 1.268 -0.003 -6.717 1.00 97.00 72 LEU A O 1
ATOM 547 N N . HIS A 1 73 ? -0.389 0.224 -8.227 1.00 94.69 73 HIS A N 1
ATOM 548 C CA . HIS A 1 73 ? 0.416 -0.021 -9.422 1.00 94.69 73 HIS A CA 1
ATOM 549 C C . HIS A 1 73 ? -0.030 0.917 -10.544 1.00 94.69 73 HIS A C 1
ATOM 551 O O . HIS A 1 73 ? -1.131 0.790 -11.086 1.00 94.69 73 HIS A O 1
ATOM 557 N N . GLY A 1 74 ? 0.809 1.902 -10.858 1.00 91.31 74 GLY A N 1
ATOM 558 C CA . GLY A 1 74 ? 0.408 3.038 -11.674 1.00 91.31 74 GLY A CA 1
ATOM 559 C C . GLY A 1 74 ? -0.815 3.721 -11.048 1.00 91.31 74 GLY A C 1
ATOM 560 O O . GLY A 1 74 ? -0.778 4.034 -9.857 1.00 91.31 74 GLY A O 1
ATOM 561 N N . PRO A 1 75 ? -1.901 3.948 -11.807 1.00 92.44 75 PRO A N 1
ATOM 562 C CA . PRO A 1 75 ? -3.126 4.533 -11.276 1.00 92.44 75 PRO A CA 1
ATOM 563 C C . PRO A 1 75 ? -4.115 3.509 -10.699 1.00 92.44 75 PRO A C 1
ATOM 565 O O . PRO A 1 75 ? -5.213 3.906 -10.319 1.00 92.44 75 PRO A O 1
ATOM 568 N N . GLN A 1 76 ? -3.790 2.212 -10.681 1.00 96.56 76 GLN A N 1
ATOM 569 C CA . GLN A 1 76 ? -4.689 1.169 -10.181 1.00 96.56 76 GLN A CA 1
ATOM 570 C C . GLN A 1 76 ? -4.441 0.925 -8.692 1.00 96.56 76 GLN A C 1
ATOM 572 O O . GLN A 1 76 ? -3.344 0.504 -8.309 1.00 96.56 76 GLN A O 1
ATOM 577 N N . LEU A 1 77 ? -5.459 1.175 -7.865 1.00 97.81 77 LEU A N 1
ATOM 578 C CA . LEU A 1 77 ? -5.451 0.879 -6.437 1.00 97.81 77 LEU A CA 1
ATOM 579 C C . LEU A 1 77 ? -6.332 -0.337 -6.172 1.00 97.81 77 LEU A C 1
ATOM 581 O O . LEU A 1 77 ? -7.521 -0.337 -6.488 1.00 97.81 77 LEU A O 1
ATOM 585 N N . THR A 1 78 ? -5.764 -1.324 -5.496 1.00 98.31 78 THR A N 1
ATOM 586 C CA . THR A 1 78 ? -6.496 -2.514 -5.087 1.00 98.31 78 THR A CA 1
ATOM 587 C C . THR A 1 78 ? -6.313 -2.749 -3.587 1.00 98.31 78 THR A C 1
ATOM 589 O O . THR A 1 78 ? -5.202 -2.637 -3.059 1.00 98.31 78 THR A O 1
ATOM 592 N N . ILE A 1 79 ? -7.403 -3.062 -2.888 1.00 98.06 79 ILE A N 1
ATOM 593 C CA . ILE A 1 79 ? -7.439 -3.299 -1.441 1.00 98.06 79 ILE A CA 1
ATOM 594 C C . ILE A 1 79 ? -8.080 -4.658 -1.187 1.00 98.06 79 ILE A C 1
ATOM 596 O O . ILE A 1 79 ? -9.156 -4.949 -1.711 1.00 98.06 79 ILE A O 1
ATOM 600 N N . TRP A 1 80 ? -7.435 -5.462 -0.347 1.00 98.38 80 TRP A N 1
ATOM 601 C CA . TRP A 1 80 ? -7.955 -6.734 0.137 1.00 98.38 80 TRP A CA 1
ATOM 602 C C . TRP A 1 80 ? -8.233 -6.663 1.628 1.00 98.38 80 TRP A C 1
ATOM 604 O O . TRP A 1 80 ? -7.452 -6.084 2.386 1.00 98.38 80 TRP A O 1
ATOM 614 N N . VAL A 1 81 ? -9.314 -7.321 2.033 1.00 97.31 81 VAL A N 1
ATOM 615 C CA . VAL A 1 81 ? -9.645 -7.594 3.430 1.00 97.31 81 VAL A CA 1
ATOM 616 C C . VAL A 1 81 ? -9.863 -9.095 3.567 1.00 97.31 81 VAL A C 1
ATOM 618 O O . VAL A 1 81 ? -10.658 -9.676 2.834 1.00 97.31 81 VAL A O 1
ATOM 621 N N . ASN A 1 82 ? -9.139 -9.741 4.480 1.00 95.19 82 ASN A N 1
ATOM 622 C CA . ASN A 1 82 ? -9.165 -11.194 4.687 1.00 95.19 82 ASN A CA 1
ATOM 623 C C . ASN A 1 82 ? -8.893 -12.005 3.405 1.00 95.19 82 ASN A C 1
ATOM 625 O O . ASN A 1 82 ? -9.456 -13.076 3.201 1.00 95.19 82 ASN A O 1
ATOM 629 N N . GLY A 1 83 ? -8.027 -11.481 2.532 1.00 93.69 83 GLY A N 1
ATOM 630 C CA . GLY A 1 83 ? -7.667 -12.111 1.258 1.00 93.69 83 GLY A CA 1
ATOM 631 C C . GLY A 1 83 ? -8.630 -11.834 0.101 1.00 93.69 83 GLY A C 1
ATOM 632 O O . GLY A 1 83 ? -8.263 -12.093 -1.043 1.00 93.69 83 GLY A O 1
ATOM 633 N N . GLU A 1 84 ? -9.796 -11.239 0.356 1.00 96.19 84 GLU A N 1
ATOM 634 C CA . GLU A 1 84 ? -10.788 -10.922 -0.674 1.00 96.19 84 GLU A CA 1
ATOM 635 C C . GLU A 1 84 ? -10.639 -9.475 -1.168 1.00 96.19 84 GLU A C 1
ATOM 637 O O . GLU A 1 84 ? -10.512 -8.565 -0.340 1.00 96.19 84 GLU A O 1
ATOM 642 N N . PRO A 1 85 ? -10.635 -9.223 -2.493 1.00 96.62 85 PRO A N 1
ATOM 643 C CA . PRO A 1 85 ? -10.569 -7.869 -3.031 1.00 96.62 85 PRO A CA 1
ATOM 644 C C . PRO A 1 85 ? -11.881 -7.130 -2.747 1.00 96.62 85 PRO A C 1
ATOM 646 O O . PRO A 1 85 ? -12.946 -7.524 -3.214 1.00 96.62 85 PRO A O 1
ATOM 649 N N . VAL A 1 86 ? -11.798 -6.038 -1.988 1.00 97.19 86 VAL A N 1
ATOM 650 C CA . VAL A 1 86 ? -12.949 -5.189 -1.621 1.00 97.19 86 VAL A CA 1
ATOM 651 C C . VAL A 1 86 ? -12.977 -3.868 -2.387 1.00 97.19 86 VAL A C 1
ATOM 653 O O . VAL A 1 86 ? -13.998 -3.189 -2.417 1.00 97.19 86 VAL A O 1
ATOM 656 N N . PHE A 1 87 ? -11.856 -3.496 -3.001 1.00 97.44 87 PHE A N 1
ATOM 657 C CA . PHE A 1 87 ? -11.717 -2.309 -3.835 1.00 97.44 87 PHE A CA 1
ATOM 658 C C . PHE A 1 87 ? -10.704 -2.614 -4.934 1.00 97.44 87 PHE A C 1
ATOM 660 O O . PHE A 1 87 ? -9.626 -3.120 -4.624 1.00 97.44 87 PHE A O 1
ATOM 667 N N . ASP A 1 88 ? -11.034 -2.325 -6.189 1.00 97.44 88 ASP A N 1
ATOM 668 C CA . ASP A 1 88 ? -10.133 -2.498 -7.332 1.00 97.44 88 ASP A CA 1
ATOM 669 C C . ASP A 1 88 ? -10.474 -1.470 -8.413 1.00 97.44 88 ASP A C 1
ATOM 671 O O . ASP A 1 88 ? -11.193 -1.752 -9.367 1.00 97.44 88 ASP A O 1
ATOM 675 N N . GLU A 1 89 ? -10.009 -0.240 -8.220 1.00 96.06 89 GLU A N 1
ATOM 676 C CA . GLU A 1 89 ? -10.404 0.900 -9.046 1.00 96.06 89 GLU A CA 1
ATOM 677 C C . GLU A 1 89 ? -9.195 1.724 -9.477 1.00 96.06 89 GLU A C 1
ATOM 679 O O . GLU A 1 89 ? -8.165 1.802 -8.795 1.00 96.06 89 GLU A O 1
ATOM 684 N N . SER A 1 90 ? -9.349 2.412 -10.608 1.00 95.25 90 SER A N 1
ATOM 685 C CA . SER A 1 90 ? -8.381 3.421 -11.013 1.00 95.25 90 SER A CA 1
ATOM 686 C C . SER A 1 90 ? -8.638 4.722 -10.257 1.00 95.25 90 SER A C 1
ATOM 688 O O . SER A 1 90 ? -9.692 5.338 -10.397 1.00 95.25 90 SER A O 1
ATOM 690 N N . VAL A 1 91 ? -7.653 5.185 -9.487 1.00 92.56 91 VAL A N 1
ATOM 691 C CA . VAL A 1 91 ? -7.757 6.420 -8.688 1.00 92.56 91 VAL A CA 1
ATOM 692 C C . VAL A 1 91 ? -7.414 7.686 -9.484 1.00 92.56 91 VAL A C 1
ATOM 694 O O . VAL A 1 91 ? -7.387 8.781 -8.933 1.00 92.56 91 VAL A O 1
ATOM 697 N N . GLY A 1 92 ? -7.129 7.559 -10.784 1.00 85.12 92 GLY A N 1
ATOM 698 C CA . GLY A 1 92 ? -6.833 8.679 -11.689 1.00 85.12 92 GLY A CA 1
ATOM 699 C C . GLY A 1 92 ? -5.456 9.335 -11.504 1.00 85.12 92 GLY A C 1
ATOM 700 O O . GLY A 1 92 ? -5.014 10.082 -12.376 1.00 85.12 92 GLY A O 1
ATOM 701 N N . SER A 1 93 ? -4.750 9.029 -10.417 1.00 88.31 93 SER A N 1
ATOM 702 C CA . SER A 1 93 ? -3.393 9.488 -10.115 1.00 88.31 93 SER A CA 1
ATOM 703 C C . SER A 1 93 ? -2.474 8.322 -9.778 1.00 88.31 93 SER A C 1
ATOM 705 O O . SER A 1 93 ? -2.911 7.267 -9.341 1.00 88.31 93 SER A O 1
ATOM 707 N N . THR A 1 94 ? -1.166 8.520 -9.918 1.00 90.19 94 THR A N 1
ATOM 708 C CA . THR A 1 94 ? -0.154 7.539 -9.485 1.00 90.19 94 THR A CA 1
ATOM 709 C C . THR A 1 94 ? 0.272 7.702 -8.033 1.00 90.19 94 THR A C 1
ATOM 711 O O . THR A 1 94 ? 1.333 7.243 -7.611 1.00 90.19 94 THR A O 1
ATOM 714 N N . SER A 1 95 ? -0.558 8.398 -7.273 1.00 92.81 95 SER A N 1
ATOM 715 C CA . SER A 1 95 ? -0.495 8.496 -5.830 1.00 92.81 95 SER A CA 1
ATOM 716 C C . SER A 1 95 ? -1.893 8.262 -5.279 1.00 92.81 95 SER A C 1
ATOM 718 O O . SER A 1 95 ? -2.884 8.680 -5.882 1.00 92.81 95 SER A O 1
ATOM 720 N N . ALA A 1 96 ? -1.973 7.578 -4.145 1.00 9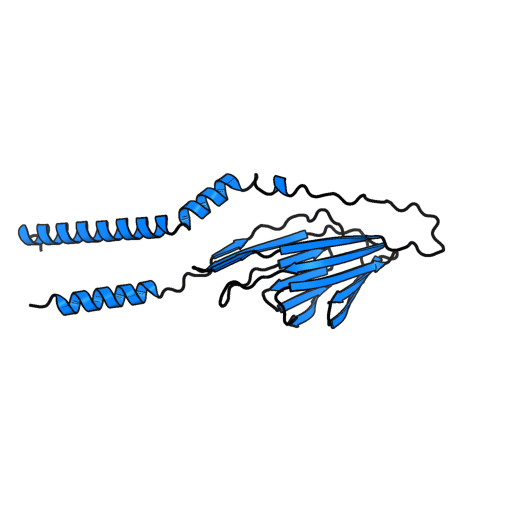4.94 96 ALA A N 1
ATOM 721 C CA . ALA A 1 96 ? -3.221 7.302 -3.452 1.00 94.94 96 ALA A CA 1
ATOM 722 C C . ALA A 1 96 ? -3.026 7.497 -1.950 1.00 94.94 96 ALA A C 1
ATOM 724 O O . ALA A 1 96 ? -1.977 7.155 -1.406 1.00 94.94 96 ALA A O 1
ATOM 725 N N . SER A 1 97 ? -4.048 8.025 -1.277 1.00 95.69 97 SER A N 1
ATOM 726 C CA . SER A 1 97 ? -4.075 8.121 0.180 1.00 95.69 97 SER A CA 1
ATOM 727 C C . SER A 1 97 ? -5.231 7.293 0.724 1.00 95.69 97 SER A C 1
ATOM 729 O O . SER A 1 97 ? -6.400 7.571 0.431 1.00 95.69 97 SER A O 1
ATOM 731 N N . VAL A 1 98 ? -4.876 6.269 1.497 1.00 97.25 98 VAL A N 1
ATOM 732 C CA . VAL A 1 98 ? -5.802 5.362 2.172 1.00 97.25 98 VAL A CA 1
ATOM 733 C C . VAL A 1 98 ? -5.758 5.656 3.663 1.00 97.25 98 VAL A C 1
ATOM 735 O O . VAL A 1 98 ? -4.693 5.662 4.278 1.00 97.25 98 VAL A O 1
ATOM 738 N N . VAL A 1 99 ? -6.920 5.912 4.245 1.00 97.31 99 VAL A N 1
ATOM 739 C CA . VAL A 1 99 ? -7.085 6.143 5.675 1.00 97.31 99 VAL A CA 1
ATOM 740 C C . VAL A 1 99 ? -7.656 4.879 6.294 1.00 97.31 99 VAL A C 1
ATOM 742 O O . VAL A 1 99 ? -8.679 4.367 5.847 1.00 97.31 99 VAL A O 1
ATOM 745 N N . ILE A 1 100 ? -7.000 4.387 7.337 1.00 97.62 100 ILE A N 1
ATOM 746 C CA . ILE A 1 100 ? -7.494 3.280 8.149 1.00 97.62 100 ILE A CA 1
ATOM 747 C C . ILE A 1 100 ? -7.785 3.824 9.540 1.00 97.62 100 ILE A C 1
ATOM 749 O O . ILE A 1 100 ? -6.913 4.421 10.166 1.00 97.62 100 ILE A O 1
ATOM 753 N N . VAL A 1 101 ? -8.998 3.630 10.037 1.00 96.50 101 VAL A N 1
ATOM 754 C CA . VAL A 1 101 ? -9.373 3.986 11.409 1.00 96.50 101 VAL A CA 1
ATOM 755 C C . VAL A 1 101 ? -9.738 2.705 12.126 1.00 96.50 101 VAL A C 1
ATOM 757 O O . VAL A 1 101 ? -10.635 2.011 11.665 1.00 96.50 101 VAL A O 1
ATOM 760 N N . VAL A 1 102 ? -9.062 2.400 13.230 1.00 95.38 102 VAL A N 1
ATOM 761 C CA . VAL A 1 102 ? -9.420 1.275 14.096 1.00 95.38 102 VAL A CA 1
ATOM 762 C C . VAL A 1 102 ? -9.868 1.835 15.431 1.00 95.38 102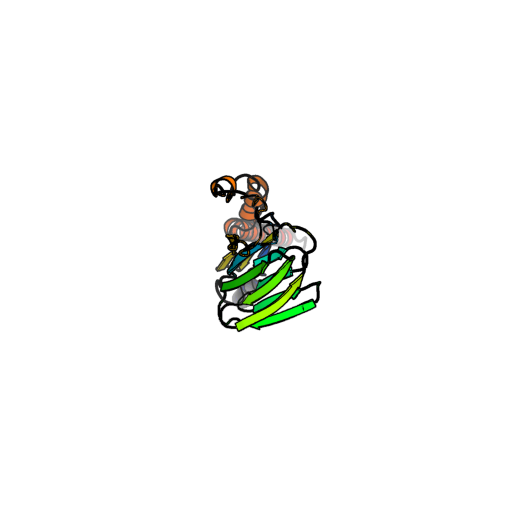 VAL A C 1
ATOM 764 O O . VAL A 1 102 ? -9.113 2.538 16.106 1.00 95.38 102 VAL A O 1
ATOM 767 N N . ASP A 1 103 ? -11.112 1.559 15.799 1.00 92.38 103 ASP A N 1
ATOM 768 C CA . ASP A 1 103 ? -11.655 1.997 17.074 1.00 92.38 103 ASP A CA 1
ATOM 769 C C . ASP A 1 103 ? -11.045 1.225 18.258 1.00 92.38 103 ASP A C 1
ATOM 771 O O . ASP A 1 103 ? -10.150 0.393 18.103 1.00 92.38 103 ASP A O 1
ATOM 775 N N . TYR A 1 104 ? -11.497 1.536 19.473 1.00 88.75 104 TYR A N 1
ATOM 776 C CA . TYR A 1 104 ? -10.993 0.895 20.690 1.00 88.75 104 TYR A CA 1
ATOM 777 C C . TYR A 1 104 ? -11.494 -0.545 20.890 1.00 88.75 104 TYR A C 1
ATOM 779 O O . TYR A 1 104 ? -10.919 -1.262 21.705 1.00 88.75 104 TYR A O 1
ATOM 787 N N . SER A 1 105 ? -12.538 -0.970 20.173 1.00 88.38 105 SER A N 1
ATOM 788 C CA . SER A 1 105 ? -13.031 -2.355 20.154 1.00 88.38 105 SER A CA 1
ATOM 789 C C . SER A 1 105 ? -12.269 -3.244 19.172 1.00 88.38 105 SER A C 1
ATOM 791 O O . SER A 1 105 ? -12.400 -4.463 19.248 1.00 88.38 105 SER A O 1
ATOM 793 N N . GLY A 1 106 ? -11.456 -2.655 18.291 1.00 85.44 106 GLY A N 1
ATOM 794 C CA . GLY A 1 106 ? -10.765 -3.369 17.221 1.00 85.44 106 GLY A CA 1
ATOM 795 C C . GLY A 1 106 ? -11.549 -3.397 15.908 1.00 85.44 106 GLY A C 1
ATOM 796 O O . GLY A 1 106 ? -11.106 -4.049 14.963 1.00 85.44 106 GLY A O 1
ATOM 797 N N . ASP A 1 107 ? -12.671 -2.678 15.807 1.00 92.81 107 ASP A N 1
ATOM 798 C CA . ASP A 1 107 ? -13.401 -2.521 14.554 1.00 92.81 107 ASP A CA 1
ATOM 799 C C . ASP A 1 107 ? -12.705 -1.463 13.688 1.00 92.81 107 ASP A C 1
ATOM 801 O O . ASP A 1 107 ? -12.489 -0.310 14.073 1.00 92.81 107 ASP A O 1
ATOM 805 N N . GLY A 1 108 ? -12.315 -1.888 12.493 1.00 95.25 108 GLY A N 1
ATOM 806 C CA . GLY A 1 108 ? -11.573 -1.122 11.511 1.00 95.25 108 GLY A CA 1
ATOM 807 C C . GLY A 1 108 ? -12.442 -0.656 10.348 1.00 95.25 108 GLY A C 1
ATOM 808 O O . GLY A 1 108 ? -13.307 -1.377 9.848 1.00 95.25 108 GLY A O 1
ATOM 809 N N . VAL A 1 109 ? -12.170 0.546 9.854 1.00 97.38 109 VAL A N 1
ATOM 810 C CA . VAL A 1 109 ? -12.756 1.106 8.635 1.00 97.38 109 VAL A CA 1
ATOM 811 C C . VAL A 1 109 ? -11.643 1.559 7.704 1.00 97.38 109 VAL A C 1
ATOM 813 O O . VAL A 1 109 ? -10.664 2.158 8.144 1.00 97.38 109 VAL A O 1
ATOM 816 N N . ILE A 1 110 ? -11.812 1.279 6.412 1.00 97.56 110 ILE A N 1
ATOM 817 C CA . ILE A 1 110 ? -10.914 1.729 5.349 1.00 97.56 110 ILE A CA 1
ATOM 818 C C . ILE A 1 110 ? -11.644 2.772 4.507 1.00 97.56 110 ILE A C 1
ATOM 820 O O . ILE A 1 110 ? -12.746 2.525 4.005 1.00 97.56 110 ILE A O 1
ATOM 824 N N . GLU A 1 111 ? -11.008 3.922 4.326 1.00 97.06 111 GLU A N 1
ATOM 825 C CA . GLU A 1 111 ? -11.461 5.005 3.462 1.00 97.06 111 GLU A CA 1
ATOM 826 C C . GLU A 1 111 ? -10.392 5.327 2.419 1.00 97.06 111 GLU A C 1
ATOM 828 O O . GLU A 1 111 ? -9.201 5.395 2.721 1.00 97.06 111 GLU A O 1
ATOM 833 N N . VAL A 1 112 ? -10.817 5.558 1.182 1.00 96.12 112 VAL A N 1
ATOM 834 C CA . VAL A 1 112 ? -9.937 5.974 0.090 1.00 96.12 112 VAL A CA 1
ATOM 835 C C . VAL A 1 112 ? -10.272 7.412 -0.275 1.00 96.12 112 VAL A C 1
ATOM 837 O O . VAL A 1 112 ? -11.431 7.757 -0.520 1.00 96.12 112 VAL A O 1
ATOM 840 N N . THR A 1 113 ? -9.254 8.271 -0.311 1.00 91.19 113 THR A N 1
ATOM 841 C CA . THR A 1 113 ? -9.432 9.688 -0.655 1.00 91.19 113 THR A CA 1
ATOM 842 C C . THR A 1 113 ? -10.076 9.821 -2.036 1.00 91.19 113 THR A C 1
ATOM 844 O O . THR A 1 113 ? -9.577 9.266 -3.009 1.00 91.19 113 THR A O 1
ATOM 847 N N . GLY A 1 114 ? -11.195 10.546 -2.118 1.00 90.44 114 GLY A N 1
ATOM 848 C CA . GLY A 1 114 ? -11.979 10.714 -3.350 1.00 90.44 114 GLY A CA 1
ATOM 849 C C . GLY A 1 114 ? -13.088 9.675 -3.567 1.00 90.44 114 GLY A C 1
ATOM 850 O O . GLY A 1 114 ? -14.007 9.951 -4.330 1.00 90.44 114 GLY A O 1
ATOM 851 N N . PHE A 1 115 ? -13.060 8.542 -2.858 1.00 93.38 115 PHE A N 1
ATOM 852 C CA . PHE A 1 115 ? -14.064 7.470 -2.969 1.00 93.38 115 PHE A CA 1
ATOM 853 C C . PHE A 1 115 ? -14.879 7.278 -1.682 1.00 93.38 115 PHE A C 1
ATOM 855 O O . PHE A 1 115 ? -16.012 6.806 -1.729 1.00 93.38 115 PHE A O 1
ATOM 862 N N . GLY A 1 116 ? -14.335 7.682 -0.530 1.00 94.56 116 GLY A N 1
ATOM 863 C CA . GLY A 1 116 ? -14.974 7.515 0.774 1.00 94.56 116 GLY A CA 1
ATOM 864 C C . GLY A 1 116 ? -14.731 6.126 1.363 1.00 94.56 116 GLY A C 1
ATOM 865 O O . GLY A 1 116 ? -13.687 5.517 1.128 1.00 94.56 116 GLY A O 1
ATOM 866 N N . ARG A 1 117 ? -15.676 5.637 2.171 1.00 96.06 117 ARG A N 1
ATOM 867 C CA . ARG A 1 117 ? -15.574 4.336 2.845 1.00 96.06 117 ARG A CA 1
ATOM 868 C C . ARG A 1 117 ? -15.697 3.190 1.845 1.00 96.06 117 ARG A C 1
ATOM 870 O O . ARG A 1 117 ? -16.709 3.086 1.160 1.00 96.06 117 ARG A O 1
ATOM 877 N N . VAL A 1 118 ? -14.706 2.300 1.838 1.00 95.25 118 VAL A N 1
ATOM 878 C CA . VAL A 1 118 ? -14.653 1.150 0.919 1.00 95.25 118 VAL A CA 1
ATOM 879 C C . VAL A 1 118 ? -14.915 -0.179 1.621 1.00 95.25 118 VAL A C 1
ATOM 881 O O . VAL A 1 118 ? -15.546 -1.059 1.048 1.00 95.25 118 VAL A O 1
ATOM 884 N N . ALA A 1 119 ? -14.476 -0.330 2.873 1.00 95.62 119 ALA A N 1
ATOM 885 C CA . ALA A 1 119 ? -14.625 -1.582 3.609 1.00 95.62 119 ALA A CA 1
ATOM 886 C C . ALA A 1 119 ? -14.590 -1.383 5.129 1.00 95.62 119 ALA A C 1
ATOM 888 O O . ALA A 1 119 ? -14.182 -0.335 5.640 1.00 95.62 119 ALA A O 1
ATOM 889 N N . GLY A 1 120 ? -15.030 -2.414 5.847 1.00 94.69 120 GLY A N 1
ATOM 890 C CA . GLY A 1 120 ? -14.786 -2.595 7.274 1.00 94.69 120 GLY A CA 1
ATOM 891 C C . GLY A 1 120 ? -14.074 -3.922 7.527 1.00 94.69 120 GLY A C 1
ATOM 892 O O . GLY A 1 120 ? -14.159 -4.837 6.709 1.00 94.69 120 GLY A O 1
ATOM 893 N N . PHE A 1 121 ? -13.368 -4.013 8.644 1.00 96.25 121 PHE A N 1
ATOM 894 C CA . PHE A 1 121 ? -12.673 -5.213 9.104 1.00 96.25 121 PHE A CA 1
ATOM 895 C C . PHE A 1 121 ? -12.613 -5.210 10.631 1.00 96.25 121 PHE A C 1
ATOM 897 O O . PHE A 1 121 ? -13.015 -4.238 11.260 1.00 96.25 121 PHE A O 1
ATOM 904 N N . THR A 1 122 ? -12.106 -6.279 11.229 1.00 92.50 122 THR A N 1
ATOM 905 C CA . THR A 1 122 ? -11.903 -6.368 12.678 1.00 92.50 122 THR A CA 1
ATOM 906 C C . THR A 1 122 ? -10.516 -6.913 12.964 1.00 92.50 122 THR A C 1
ATOM 908 O O . THR A 1 122 ? -10.032 -7.769 12.220 1.00 92.50 122 THR A O 1
ATOM 911 N N . ILE A 1 123 ? -9.895 -6.451 14.043 1.00 87.38 123 ILE A N 1
ATOM 912 C CA . ILE A 1 123 ? -8.642 -6.996 14.566 1.00 87.38 123 ILE A CA 1
ATOM 913 C C . ILE A 1 123 ? -8.850 -7.506 15.990 1.00 87.38 123 ILE A C 1
ATOM 915 O O . ILE A 1 123 ? -9.571 -6.915 16.785 1.00 87.38 123 ILE A O 1
ATOM 919 N N . ASP A 1 124 ? -8.202 -8.615 16.307 1.00 85.50 124 ASP A N 1
ATOM 920 C CA . ASP A 1 124 ? -8.200 -9.262 17.621 1.00 85.50 124 ASP A CA 1
ATOM 921 C C . ASP A 1 124 ? -6.909 -8.981 18.413 1.00 85.50 124 ASP A C 1
ATOM 923 O O . ASP A 1 124 ? -6.868 -9.143 19.631 1.00 85.50 124 ASP A O 1
ATOM 927 N N . HIS A 1 125 ? -5.853 -8.536 17.732 1.00 82.25 125 HIS A N 1
ATOM 928 C CA . HIS A 1 125 ? -4.594 -8.082 18.312 1.00 82.25 125 HIS A CA 1
ATOM 929 C C . HIS A 1 125 ? -3.910 -7.065 17.387 1.00 82.25 125 HIS A C 1
ATOM 931 O O . HIS A 1 125 ? -4.403 -6.763 16.302 1.00 82.25 125 HIS A O 1
ATOM 937 N N . SER A 1 126 ? -2.783 -6.504 17.831 1.00 85.94 126 SER A N 1
ATOM 938 C CA . SER A 1 126 ? -1.988 -5.598 16.998 1.00 85.94 126 SER A CA 1
ATOM 939 C C . SER A 1 126 ? -1.217 -6.367 15.920 1.00 85.94 126 SER A C 1
ATOM 941 O O . SER A 1 126 ? -0.580 -7.383 16.210 1.00 85.94 126 SER A O 1
ATOM 943 N N . TYR A 1 127 ? -1.235 -5.857 14.687 1.00 88.19 127 TYR A N 1
ATOM 944 C CA . TYR A 1 127 ? -0.545 -6.446 13.540 1.00 88.19 127 TYR A CA 1
ATOM 945 C C . TYR A 1 127 ? 0.560 -5.530 13.037 1.00 88.19 127 TYR A C 1
ATOM 947 O O . TYR A 1 127 ? 0.337 -4.355 12.779 1.00 88.19 127 TYR A O 1
ATOM 955 N N . ARG A 1 128 ? 1.757 -6.063 12.809 1.00 90.62 128 ARG A N 1
ATOM 956 C CA . ARG A 1 128 ? 2.847 -5.285 12.209 1.00 90.62 128 ARG A CA 1
ATOM 957 C C . ARG A 1 128 ? 2.483 -4.831 10.795 1.00 90.62 128 ARG A C 1
ATOM 959 O O . ARG A 1 128 ? 1.987 -5.634 10.007 1.00 90.62 128 ARG A O 1
ATOM 966 N N . ILE A 1 129 ? 2.782 -3.574 10.470 1.00 92.81 129 ILE A N 1
ATOM 967 C CA . ILE A 1 129 ? 2.601 -3.047 9.121 1.00 92.81 129 ILE A CA 1
ATOM 968 C C . ILE A 1 129 ? 3.895 -3.250 8.332 1.00 92.81 129 ILE A C 1
ATOM 970 O O . ILE A 1 129 ? 4.932 -2.652 8.628 1.00 92.81 129 ILE A O 1
ATOM 974 N N . MET A 1 130 ? 3.816 -4.092 7.308 1.00 94.44 130 MET A N 1
ATOM 975 C CA . MET A 1 130 ? 4.897 -4.386 6.377 1.00 94.44 130 MET A CA 1
ATOM 976 C C . MET A 1 130 ? 4.705 -3.590 5.089 1.00 94.44 130 MET A C 1
ATOM 978 O O . MET A 1 130 ? 3.588 -3.446 4.593 1.00 94.44 130 MET A O 1
ATOM 982 N N . ILE A 1 131 ? 5.800 -3.099 4.518 1.00 94.44 131 ILE A N 1
ATOM 983 C CA . ILE A 1 131 ? 5.788 -2.332 3.271 1.00 94.44 131 ILE A CA 1
ATOM 984 C C . ILE A 1 131 ? 6.702 -2.970 2.235 1.00 94.44 131 ILE A C 1
ATOM 986 O O . ILE A 1 131 ? 7.776 -3.483 2.554 1.00 94.44 131 ILE A O 1
ATOM 990 N N . TYR A 1 132 ? 6.276 -2.911 0.981 1.00 93.12 132 TYR A N 1
ATOM 991 C CA . TYR A 1 132 ? 7.043 -3.344 -0.175 1.00 93.12 132 TYR A CA 1
ATOM 992 C C . TYR A 1 132 ? 7.077 -2.222 -1.208 1.00 93.12 132 TYR A C 1
ATOM 994 O O . TYR A 1 132 ? 6.051 -1.630 -1.554 1.00 93.12 132 TYR A O 1
ATOM 1002 N N . THR A 1 133 ? 8.282 -1.942 -1.691 1.00 92.06 133 THR A N 1
ATOM 1003 C CA . THR A 1 133 ? 8.553 -0.973 -2.752 1.00 92.06 133 THR A CA 1
ATOM 1004 C C . THR A 1 133 ? 9.411 -1.623 -3.830 1.00 92.06 133 THR A C 1
ATOM 1006 O O . THR A 1 133 ? 10.083 -2.631 -3.601 1.00 92.06 133 THR A O 1
ATOM 1009 N N . GLU A 1 134 ? 9.419 -1.028 -5.010 1.00 91.62 134 GLU A N 1
ATOM 1010 C CA . GLU A 1 134 ? 10.081 -1.552 -6.193 1.00 91.62 134 GLU A CA 1
ATOM 1011 C C . GLU A 1 134 ? 10.705 -0.402 -6.979 1.00 91.62 134 GLU A C 1
ATOM 1013 O O . GLU A 1 134 ? 10.184 0.717 -6.991 1.00 91.62 134 GLU A O 1
ATOM 1018 N N . THR A 1 135 ? 11.815 -0.690 -7.651 1.00 90.25 135 THR A N 1
ATOM 1019 C CA . THR A 1 135 ? 12.361 0.174 -8.697 1.00 90.25 135 THR A CA 1
ATOM 1020 C C . THR A 1 135 ? 12.181 -0.513 -10.043 1.00 90.25 135 THR A C 1
ATOM 1022 O O . THR A 1 135 ? 12.609 -1.652 -10.211 1.00 90.25 135 THR A O 1
ATOM 1025 N N . VAL A 1 136 ? 11.593 0.183 -11.013 1.00 87.00 136 VAL A N 1
ATOM 1026 C CA . VAL A 1 136 ? 11.472 -0.288 -12.397 1.00 87.00 136 VAL A CA 1
ATOM 1027 C C . VAL A 1 136 ? 12.346 0.581 -13.286 1.00 87.00 136 VAL A C 1
ATOM 1029 O O . VAL A 1 136 ? 12.248 1.809 -13.257 1.00 87.00 136 VAL A O 1
ATOM 1032 N N . THR A 1 137 ? 13.200 -0.055 -14.083 1.00 84.12 137 THR A N 1
ATOM 1033 C CA . THR A 1 137 ? 14.119 0.626 -14.997 1.00 84.12 137 THR A CA 1
ATOM 1034 C C . THR A 1 137 ? 13.934 0.106 -16.418 1.00 84.12 137 THR A C 1
ATOM 1036 O O . THR A 1 137 ? 14.044 -1.087 -16.686 1.00 84.12 137 THR A O 1
ATOM 1039 N N . VAL A 1 138 ? 13.655 1.024 -17.342 1.00 82.00 138 VAL A N 1
ATOM 1040 C CA . VAL A 1 138 ? 13.555 0.790 -18.788 1.00 82.00 138 VAL A CA 1
ATOM 1041 C C . VAL A 1 138 ? 14.274 1.946 -19.446 1.00 82.00 138 VAL A C 1
ATOM 1043 O O . VAL A 1 138 ? 13.755 3.052 -19.411 1.00 82.00 138 VAL A O 1
ATOM 1046 N N . TRP A 1 139 ? 15.443 1.733 -20.051 1.00 74.81 139 TRP A N 1
ATOM 1047 C CA . TRP A 1 139 ? 16.199 2.836 -20.653 1.00 74.81 139 TRP A CA 1
ATOM 1048 C C . TRP A 1 139 ? 15.322 3.688 -21.599 1.00 74.81 139 TRP A C 1
ATOM 1050 O O . TRP A 1 139 ? 14.662 3.117 -22.471 1.00 74.81 139 TRP A O 1
ATOM 1060 N N . PRO A 1 140 ? 15.311 5.032 -21.479 1.00 80.31 140 PRO A N 1
ATOM 1061 C CA . PRO A 1 140 ? 16.115 5.886 -20.587 1.00 80.31 140 PRO A CA 1
ATOM 1062 C C . PRO A 1 140 ? 15.461 6.222 -19.230 1.00 80.31 140 PRO A C 1
ATOM 1064 O O . PRO A 1 140 ? 15.939 7.095 -18.511 1.00 80.31 140 PRO A O 1
ATOM 1067 N N . TRP A 1 141 ? 14.349 5.586 -18.892 1.00 83.00 141 TRP A N 1
ATOM 1068 C CA . TRP A 1 141 ? 13.531 5.867 -17.723 1.00 83.00 141 TRP A CA 1
ATOM 1069 C C . TRP A 1 141 ? 13.848 4.969 -16.522 1.00 83.00 141 TRP A C 1
ATOM 1071 O O . TRP A 1 141 ? 14.206 3.797 -16.643 1.00 83.00 141 TRP A O 1
ATOM 1081 N N . SER A 1 142 ? 13.661 5.528 -15.332 1.00 86.19 142 SER A N 1
ATOM 1082 C CA . SER A 1 142 ? 13.691 4.801 -14.067 1.00 86.19 142 SER A CA 1
ATOM 1083 C C . SER A 1 142 ? 12.668 5.417 -13.121 1.00 86.19 142 SER A C 1
ATOM 1085 O O . SER A 1 142 ? 12.452 6.635 -13.150 1.00 86.19 142 SER A O 1
ATOM 1087 N N . SER A 1 143 ? 12.007 4.575 -12.333 1.00 88.50 143 SER A N 1
ATOM 1088 C CA . SER A 1 143 ? 11.008 4.988 -11.354 1.00 88.50 143 SER A CA 1
ATOM 1089 C C . SER A 1 143 ? 11.071 4.108 -10.110 1.00 88.50 143 SER A C 1
ATOM 1091 O O . SER A 1 143 ? 11.184 2.888 -10.226 1.00 88.50 143 SER A O 1
ATOM 1093 N N . THR A 1 144 ? 10.962 4.713 -8.929 1.00 91.44 144 THR A N 1
ATOM 1094 C CA . THR A 1 144 ? 10.961 4.016 -7.635 1.00 91.44 144 THR A CA 1
ATOM 1095 C C . THR A 1 144 ? 9.678 4.342 -6.888 1.00 91.44 144 THR A C 1
ATOM 1097 O O . THR A 1 144 ? 9.316 5.512 -6.761 1.00 91.44 144 THR A O 1
ATOM 1100 N N . SER A 1 145 ? 8.986 3.317 -6.394 1.00 93.56 145 SER A N 1
ATOM 1101 C CA . SER A 1 145 ? 7.788 3.506 -5.580 1.00 93.56 145 SER A CA 1
ATOM 1102 C C . SER A 1 145 ? 8.115 3.914 -4.146 1.00 93.56 145 SER A C 1
ATOM 1104 O O . SER A 1 145 ? 9.198 3.647 -3.617 1.00 93.56 145 SER A O 1
ATOM 1106 N N . ARG A 1 146 ? 7.140 4.539 -3.486 1.00 92.50 146 ARG A N 1
ATOM 1107 C CA . ARG A 1 146 ? 7.251 4.974 -2.094 1.00 92.50 146 ARG A CA 1
ATOM 1108 C C . ARG A 1 146 ? 5.973 4.669 -1.324 1.00 92.50 146 ARG A C 1
ATOM 1110 O O . ARG A 1 146 ? 4.872 4.715 -1.864 1.00 92.50 146 ARG A O 1
ATOM 1117 N N . VAL A 1 147 ? 6.144 4.382 -0.039 1.00 93.44 147 VAL A N 1
ATOM 1118 C CA . VAL A 1 147 ? 5.064 4.296 0.945 1.00 93.44 147 VAL A CA 1
ATOM 1119 C C . VAL A 1 147 ? 5.431 5.194 2.120 1.00 93.44 147 VAL A C 1
ATOM 1121 O O . VAL A 1 147 ? 6.562 5.137 2.603 1.00 93.44 147 VAL A O 1
ATOM 1124 N N . VAL A 1 148 ? 4.486 6.014 2.570 1.00 90.56 148 VAL A N 1
ATOM 1125 C CA . VAL A 1 148 ? 4.601 6.829 3.785 1.00 90.56 148 VAL A CA 1
ATOM 1126 C C . VAL A 1 148 ? 3.400 6.540 4.671 1.00 90.56 148 VAL A C 1
ATOM 1128 O O . VAL A 1 148 ? 2.264 6.548 4.202 1.00 90.56 148 VAL A O 1
ATOM 1131 N N . ILE A 1 149 ? 3.655 6.287 5.951 1.00 92.31 149 ILE A N 1
ATOM 1132 C CA . ILE A 1 149 ? 2.624 5.993 6.944 1.00 92.31 149 ILE A CA 1
ATOM 1133 C C . ILE A 1 149 ? 2.700 7.058 8.027 1.00 92.31 149 ILE A C 1
ATOM 1135 O O . ILE A 1 149 ? 3.775 7.347 8.547 1.00 92.31 149 ILE A O 1
ATOM 1139 N N . THR A 1 150 ? 1.553 7.626 8.377 1.00 89.88 150 THR A N 1
ATOM 1140 C CA . THR A 1 150 ? 1.402 8.437 9.585 1.00 89.88 150 THR A CA 1
ATOM 1141 C C . THR A 1 150 ? 0.376 7.789 10.501 1.00 89.88 150 T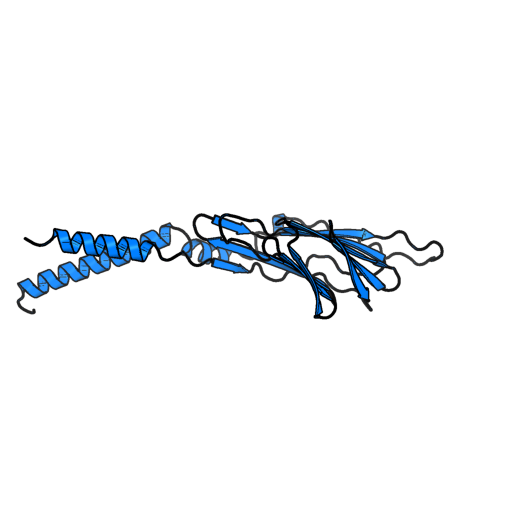HR A C 1
ATOM 1143 O O . THR A 1 150 ? -0.637 7.261 10.038 1.00 89.88 150 THR A O 1
ATOM 1146 N N . ARG A 1 151 ? 0.641 7.815 11.809 1.00 90.75 151 ARG A N 1
ATOM 1147 C CA . ARG A 1 151 ? -0.240 7.273 12.849 1.00 90.75 151 ARG A CA 1
ATOM 1148 C C . ARG A 1 151 ? -0.649 8.384 13.807 1.00 90.75 151 ARG A C 1
ATOM 1150 O O . ARG A 1 151 ? 0.190 9.150 14.268 1.00 90.75 151 ARG A O 1
ATOM 1157 N N . GLN A 1 152 ? -1.931 8.436 14.142 1.00 90.81 152 GLN A N 1
ATOM 1158 C CA . GLN A 1 152 ? -2.507 9.376 15.095 1.00 90.81 152 GLN A CA 1
ATOM 1159 C C . GLN A 1 152 ? -3.377 8.617 16.098 1.00 90.81 152 GLN A C 1
ATOM 1161 O O . GLN A 1 152 ? -4.230 7.830 15.697 1.00 90.81 152 GLN A O 1
ATOM 1166 N N . ALA A 1 153 ? -3.187 8.856 17.396 1.00 89.88 153 ALA A N 1
ATOM 1167 C CA . ALA A 1 153 ? -4.073 8.304 18.420 1.00 89.88 153 ALA A CA 1
ATOM 1168 C C . ALA A 1 153 ? -5.473 8.927 18.316 1.00 89.88 153 ALA A C 1
ATOM 1170 O O . ALA A 1 153 ? -5.614 10.140 18.126 1.00 89.88 153 ALA A O 1
ATOM 1171 N N . LEU A 1 154 ? -6.506 8.099 18.448 1.00 88.44 154 LEU A N 1
ATOM 1172 C CA . LEU A 1 154 ? -7.877 8.570 18.576 1.00 88.44 154 LEU A CA 1
ATOM 1173 C C . LEU A 1 154 ? -8.088 9.192 19.967 1.00 88.44 154 LEU A C 1
ATOM 1175 O O . LEU A 1 154 ? -7.386 8.844 20.920 1.00 88.44 154 LEU A O 1
ATOM 1179 N N . PRO A 1 155 ? -9.025 10.143 20.112 1.00 81.12 155 PRO A N 1
ATOM 1180 C CA . PRO A 1 155 ? -9.436 10.596 21.431 1.00 81.12 155 PRO A CA 1
ATOM 1181 C C . PRO A 1 155 ? -10.096 9.428 22.184 1.00 81.12 155 PRO A C 1
ATOM 1183 O O . PRO A 1 155 ? -10.938 8.739 21.599 1.00 81.12 155 PRO A O 1
ATOM 1186 N N . PRO A 1 156 ? -9.755 9.202 23.467 1.00 73.75 156 PRO A N 1
ATOM 1187 C CA . PRO A 1 156 ? -10.356 8.125 24.240 1.00 73.75 156 PRO A CA 1
ATOM 1188 C C . PRO A 1 156 ? -11.871 8.337 24.351 1.00 73.75 156 PRO A C 1
ATOM 1190 O O . PRO A 1 156 ? -12.324 9.482 24.471 1.00 73.75 156 PRO A O 1
ATOM 1193 N N . PRO A 1 157 ? -12.677 7.260 24.339 1.00 68.88 157 PRO A N 1
ATOM 1194 C CA . PRO A 1 157 ? -14.104 7.384 24.569 1.00 68.88 157 PRO A CA 1
ATOM 1195 C C . PRO A 1 157 ? -14.331 7.989 25.964 1.00 68.88 157 PRO A C 1
ATOM 1197 O O . PRO A 1 157 ? -13.582 7.663 26.893 1.00 68.88 157 PRO A O 1
ATOM 1200 N N . PRO A 1 158 ? -15.357 8.843 26.141 1.00 59.84 158 PRO A N 1
ATOM 1201 C CA . PRO A 1 158 ? -15.551 9.691 27.326 1.00 59.84 158 PRO A CA 1
ATOM 1202 C C . PRO A 1 158 ? -15.774 8.954 28.666 1.00 59.84 158 PRO A C 1
ATOM 1204 O O . PRO A 1 158 ? -16.115 9.583 29.663 1.00 59.84 158 PRO A O 1
ATOM 1207 N N . THR A 1 159 ? -15.564 7.640 28.731 1.00 56.03 159 THR A N 1
ATOM 1208 C CA . THR A 1 159 ? -15.830 6.789 29.899 1.00 56.03 159 THR A CA 1
ATOM 1209 C C . THR A 1 159 ? -14.695 5.827 30.278 1.00 56.03 159 THR A C 1
ATOM 1211 O O . THR A 1 159 ? -14.889 5.023 31.184 1.00 56.03 159 THR A O 1
ATOM 1214 N N . SER A 1 160 ? -13.510 5.892 29.656 1.00 46.75 160 SER A N 1
ATOM 1215 C CA . SER A 1 160 ? -12.435 4.911 29.919 1.00 46.75 160 SER A CA 1
ATOM 1216 C C . SER A 1 160 ? -11.280 5.490 30.744 1.00 46.75 160 SER A C 1
ATOM 1218 O O . SER A 1 160 ? -10.416 6.191 30.228 1.00 46.75 160 SER A O 1
ATOM 1220 N N . THR A 1 161 ? -11.235 5.165 32.039 1.00 43.59 161 THR A N 1
ATOM 1221 C CA . THR A 1 161 ? -10.117 5.415 32.973 1.00 43.59 161 THR A CA 1
ATOM 1222 C C . THR A 1 161 ? -9.004 4.366 32.844 1.00 43.59 161 THR A C 1
ATOM 1224 O O . THR A 1 161 ? -8.520 3.823 33.836 1.00 43.59 161 THR A O 1
ATOM 1227 N N . THR A 1 162 ? -8.575 4.054 31.623 1.00 44.88 162 THR A N 1
ATOM 1228 C CA . THR A 1 162 ? -7.509 3.070 31.386 1.00 44.88 162 THR A CA 1
ATOM 1229 C C . THR A 1 162 ? -6.345 3.730 30.660 1.00 44.88 162 THR A C 1
ATOM 1231 O O . THR A 1 162 ? -6.505 4.355 29.617 1.00 44.88 162 THR A O 1
ATOM 1234 N N . THR A 1 163 ? -5.172 3.635 31.281 1.00 41.06 163 THR A N 1
ATOM 1235 C CA . THR A 1 163 ? -3.874 4.141 30.826 1.00 41.06 163 THR A CA 1
ATOM 1236 C C . THR A 1 163 ? -3.606 3.783 29.370 1.00 41.06 163 THR A C 1
ATOM 1238 O O . THR A 1 163 ? -3.418 2.619 29.030 1.00 41.06 163 THR A O 1
ATOM 1241 N N . ASN A 1 164 ? -3.565 4.815 28.532 1.00 44.72 164 ASN A N 1
ATOM 1242 C CA . ASN A 1 164 ? -3.130 4.759 27.146 1.00 44.72 164 ASN A CA 1
ATOM 1243 C C . ASN A 1 164 ? -1.637 4.364 27.122 1.00 44.72 164 ASN A C 1
ATOM 1245 O O . ASN A 1 164 ? -0.834 5.105 27.702 1.00 44.72 164 ASN A O 1
ATOM 1249 N N . PRO A 1 165 ? -1.214 3.242 26.509 1.00 45.00 165 PRO A N 1
ATOM 1250 C CA . PRO A 1 165 ? 0.194 3.030 26.227 1.00 45.00 165 PRO A CA 1
ATOM 1251 C C . PRO A 1 165 ? 0.550 3.976 25.082 1.00 45.00 165 PRO A C 1
ATOM 1253 O O . PRO A 1 165 ? 0.386 3.670 23.905 1.00 45.00 165 PRO A O 1
ATOM 1256 N N . ASN A 1 166 ? 0.975 5.182 25.444 1.00 39.41 166 ASN A N 1
ATOM 1257 C CA . ASN A 1 166 ? 1.509 6.152 24.508 1.00 39.41 166 ASN A CA 1
ATOM 1258 C C . ASN A 1 166 ? 2.828 5.569 23.968 1.00 39.41 166 ASN A C 1
ATOM 1260 O O . ASN A 1 166 ? 3.880 5.737 24.576 1.00 39.41 166 ASN A O 1
ATOM 1264 N N . LEU A 1 167 ? 2.767 4.797 22.883 1.00 45.00 167 LEU A N 1
ATOM 1265 C CA . LEU A 1 167 ? 3.957 4.431 22.123 1.00 45.00 167 LEU A CA 1
ATOM 1266 C C . LEU A 1 167 ? 4.392 5.687 21.369 1.00 45.00 167 LEU A C 1
ATOM 1268 O O . LEU A 1 167 ? 3.703 6.119 20.438 1.00 45.00 167 LEU A O 1
ATOM 1272 N N . GLU A 1 168 ? 5.489 6.294 21.826 1.00 41.41 168 GLU A N 1
ATOM 1273 C CA . GLU A 1 168 ? 6.097 7.456 21.182 1.00 41.41 168 GLU A CA 1
ATOM 1274 C C . GLU A 1 168 ? 6.304 7.188 19.679 1.00 41.41 168 GLU A C 1
ATOM 1276 O O . GLU A 1 168 ? 6.644 6.064 19.293 1.00 41.41 168 GLU A O 1
ATOM 1281 N N . PRO A 1 169 ? 6.064 8.185 18.808 1.00 42.38 169 PRO A N 1
ATOM 1282 C CA . PRO A 1 169 ? 6.432 8.076 17.405 1.00 42.38 169 PRO A CA 1
ATOM 1283 C C . PRO A 1 169 ? 7.947 7.882 17.312 1.00 42.38 169 PRO A C 1
ATOM 1285 O O . PRO A 1 169 ? 8.719 8.673 17.848 1.00 42.38 169 PRO A O 1
ATOM 1288 N N . MET A 1 170 ? 8.369 6.805 16.656 1.00 45.03 170 MET A N 1
ATOM 1289 C CA . MET A 1 170 ? 9.778 6.551 16.399 1.00 45.03 170 MET A CA 1
ATOM 1290 C C . MET A 1 170 ? 10.189 7.378 15.176 1.00 45.03 170 MET A C 1
ATOM 1292 O O . MET A 1 170 ? 9.690 7.141 14.076 1.00 45.03 170 MET A O 1
ATOM 1296 N N . ASP A 1 171 ? 11.059 8.369 15.377 1.00 38.03 171 ASP A N 1
ATOM 1297 C CA . ASP A 1 171 ? 11.703 9.099 14.282 1.00 38.03 171 ASP A CA 1
ATOM 1298 C C . ASP A 1 171 ? 12.647 8.140 13.539 1.00 38.03 171 ASP A C 1
ATOM 1300 O O . ASP A 1 171 ? 13.611 7.621 14.109 1.00 38.03 171 ASP A O 1
ATOM 1304 N N . GLU A 1 172 ? 12.370 7.875 12.261 1.00 43.41 172 GLU A N 1
ATOM 1305 C CA . GLU A 1 172 ? 13.298 7.143 11.398 1.00 43.41 172 GLU A CA 1
ATOM 1306 C C . GLU A 1 172 ? 14.464 8.052 10.984 1.00 43.41 172 GLU A C 1
ATOM 1308 O O . GLU A 1 172 ? 14.282 9.066 10.305 1.00 43.41 172 GLU A O 1
ATOM 1313 N N . ASP A 1 173 ? 15.691 7.649 11.326 1.00 39.09 173 ASP A N 1
ATOM 1314 C CA . ASP A 1 173 ? 16.905 8.238 10.763 1.00 39.09 173 ASP A CA 1
ATOM 1315 C C . ASP A 1 173 ? 17.107 7.722 9.327 1.00 39.09 173 ASP A C 1
ATOM 1317 O O . ASP A 1 173 ? 17.593 6.610 9.087 1.00 39.09 173 ASP A O 1
ATOM 1321 N N . ILE A 1 174 ? 16.710 8.549 8.356 1.00 45.91 174 ILE A N 1
ATOM 1322 C CA . ILE A 1 174 ? 16.793 8.291 6.907 1.00 45.91 174 ILE A CA 1
ATOM 1323 C C . ILE A 1 174 ? 18.228 7.919 6.475 1.00 45.91 174 ILE A C 1
ATOM 1325 O O . ILE A 1 174 ? 18.417 7.208 5.487 1.00 45.91 174 ILE A O 1
ATOM 1329 N N . ASN A 1 175 ? 19.257 8.315 7.232 1.00 39.09 175 ASN A N 1
ATOM 1330 C CA . ASN A 1 175 ? 20.652 8.055 6.872 1.00 39.09 175 ASN A CA 1
ATOM 1331 C C . ASN A 1 175 ? 21.097 6.593 7.038 1.00 39.09 175 ASN A C 1
ATOM 1333 O O . ASN A 1 175 ? 22.082 6.189 6.415 1.00 39.09 175 ASN A O 1
ATOM 1337 N N . ASN A 1 176 ? 20.364 5.761 7.786 1.00 40.94 176 ASN A N 1
ATOM 1338 C CA . ASN A 1 176 ? 20.687 4.333 7.901 1.00 40.94 176 ASN A CA 1
ATOM 1339 C C . ASN A 1 176 ? 20.211 3.496 6.693 1.00 40.94 176 ASN A C 1
ATOM 1341 O O . ASN A 1 176 ? 20.538 2.312 6.594 1.00 40.94 176 ASN A O 1
ATOM 1345 N N . GLN A 1 177 ? 19.505 4.101 5.728 1.00 43.41 177 GLN A N 1
ATOM 1346 C CA . GLN A 1 177 ? 18.951 3.418 4.550 1.00 43.41 177 GLN A CA 1
ATOM 1347 C C . GLN A 1 177 ? 19.982 3.064 3.456 1.00 43.41 177 GLN A C 1
ATOM 1349 O O . GLN A 1 177 ? 19.649 2.326 2.531 1.00 43.41 177 GLN A O 1
ATOM 1354 N N . MET A 1 178 ? 21.238 3.527 3.539 1.00 44.25 178 MET A N 1
ATOM 1355 C CA . MET A 1 178 ? 22.240 3.297 2.478 1.00 44.25 178 MET A CA 1
ATOM 1356 C C . MET A 1 178 ? 23.274 2.190 2.751 1.00 44.25 178 MET A C 1
ATOM 1358 O O . MET A 1 178 ? 24.017 1.837 1.836 1.00 44.25 178 MET A O 1
ATOM 1362 N N . GLN A 1 179 ? 23.358 1.612 3.955 1.00 38.75 179 GLN A N 1
ATOM 1363 C CA . GLN A 1 179 ? 24.537 0.798 4.312 1.00 38.75 179 GLN A CA 1
ATOM 1364 C C . GLN A 1 179 ? 24.424 -0.726 4.128 1.00 38.75 179 GLN A C 1
ATOM 1366 O O . GLN A 1 179 ? 25.462 -1.383 4.076 1.00 38.75 179 GLN A O 1
ATOM 1371 N N . SER A 1 180 ? 23.239 -1.325 3.957 1.00 42.72 180 SER A N 1
ATOM 1372 C CA . SER A 1 180 ? 23.131 -2.801 3.901 1.00 42.72 180 SER A CA 1
ATOM 1373 C C . SER A 1 180 ? 23.086 -3.423 2.497 1.00 42.72 180 SER A C 1
ATOM 1375 O O . SER A 1 180 ? 23.137 -4.645 2.377 1.00 42.72 180 SER A O 1
ATOM 1377 N N . SER A 1 181 ? 23.061 -2.628 1.420 1.00 48.53 181 SER A N 1
ATOM 1378 C CA . SER A 1 181 ? 22.995 -3.142 0.035 1.00 48.53 181 SER A CA 1
ATOM 1379 C C . SER A 1 181 ? 24.280 -2.947 -0.783 1.00 48.53 181 SER A C 1
ATOM 1381 O O . SER A 1 181 ? 24.328 -3.327 -1.952 1.00 48.53 181 SER A O 1
ATOM 1383 N N . GLY A 1 182 ? 25.345 -2.404 -0.178 1.00 48.03 182 GLY A N 1
ATOM 1384 C CA . GLY A 1 182 ? 26.515 -1.877 -0.892 1.00 48.03 182 GLY A CA 1
ATOM 1385 C C . GLY A 1 182 ? 27.247 -2.861 -1.811 1.00 48.03 182 GLY A C 1
ATOM 1386 O O . GLY A 1 182 ? 27.711 -2.455 -2.872 1.00 48.03 182 GLY A O 1
ATOM 1387 N N . LEU A 1 183 ? 27.322 -4.152 -1.470 1.00 49.28 183 LEU A N 1
ATOM 1388 C CA . LEU A 1 183 ? 28.056 -5.110 -2.305 1.00 49.28 183 LEU A CA 1
ATOM 1389 C C . LEU A 1 183 ? 27.239 -5.570 -3.526 1.00 49.28 183 LEU A C 1
ATOM 1391 O O . LEU A 1 183 ? 27.759 -5.619 -4.637 1.00 49.28 183 LEU A O 1
ATOM 1395 N N . TRP A 1 184 ? 25.949 -5.866 -3.339 1.00 46.22 184 TRP A N 1
ATOM 1396 C CA . TRP A 1 184 ? 25.092 -6.397 -4.405 1.00 46.22 184 TRP A CA 1
ATOM 1397 C C . TRP A 1 184 ? 24.523 -5.304 -5.313 1.00 46.22 184 TRP A C 1
ATOM 1399 O O . TRP A 1 184 ? 24.470 -5.516 -6.522 1.00 46.22 184 TRP A O 1
ATOM 1409 N N . ASN A 1 185 ? 24.210 -4.112 -4.783 1.00 46.22 185 ASN A N 1
ATOM 1410 C CA . ASN A 1 185 ? 23.850 -2.963 -5.620 1.00 46.22 185 ASN A CA 1
ATOM 1411 C C . ASN A 1 185 ? 25.042 -2.475 -6.446 1.00 46.22 185 ASN A C 1
ATOM 1413 O O . ASN A 1 185 ? 24.850 -2.099 -7.596 1.00 46.22 185 ASN A O 1
ATOM 1417 N N . TRP A 1 186 ? 26.276 -2.522 -5.928 1.00 46.47 186 TRP A N 1
ATOM 1418 C CA . TRP A 1 186 ? 27.450 -2.174 -6.733 1.00 46.47 186 TRP A CA 1
ATOM 1419 C C . TRP A 1 186 ? 27.706 -3.192 -7.850 1.00 46.47 186 TRP A C 1
ATOM 1421 O O . TRP A 1 186 ? 27.960 -2.777 -8.978 1.00 46.47 186 TRP A O 1
ATOM 1431 N N . LEU A 1 187 ? 27.563 -4.501 -7.589 1.00 42.91 187 LEU A N 1
ATOM 1432 C CA . LEU A 1 187 ? 27.637 -5.504 -8.658 1.00 42.91 187 LEU A CA 1
ATOM 1433 C C . LEU A 1 187 ? 26.513 -5.306 -9.692 1.00 42.91 187 LEU A C 1
ATOM 1435 O O . LEU A 1 187 ? 26.805 -5.242 -10.881 1.00 42.91 187 LEU A O 1
ATOM 1439 N N . ALA A 1 188 ? 25.257 -5.132 -9.273 1.00 49.22 188 ALA A N 1
ATOM 1440 C CA . ALA A 1 188 ? 24.133 -4.922 -10.192 1.00 49.22 188 ALA A CA 1
ATOM 1441 C C . ALA A 1 188 ? 24.275 -3.626 -11.017 1.00 49.22 188 ALA A C 1
ATOM 1443 O O . ALA A 1 188 ? 24.091 -3.647 -12.231 1.00 49.22 188 ALA A O 1
ATOM 1444 N N . THR A 1 189 ? 24.714 -2.525 -10.397 1.00 49.94 189 THR A N 1
ATOM 1445 C CA . THR A 1 189 ? 24.972 -1.244 -11.087 1.00 49.94 189 THR A CA 1
ATOM 1446 C C . THR A 1 189 ? 26.191 -1.327 -12.014 1.00 49.94 189 THR A C 1
ATOM 1448 O O . THR A 1 189 ? 26.232 -0.676 -13.060 1.00 49.94 189 THR A O 1
ATOM 1451 N N . ALA A 1 190 ? 27.185 -2.160 -11.682 1.00 44.16 190 ALA A N 1
ATOM 1452 C CA . ALA A 1 190 ? 28.310 -2.424 -12.572 1.00 44.16 190 ALA A CA 1
ATOM 1453 C C . ALA A 1 190 ? 27.853 -3.158 -13.845 1.00 44.16 190 ALA A C 1
ATOM 1455 O O . ALA A 1 190 ? 28.318 -2.803 -14.929 1.00 44.16 190 ALA A O 1
ATOM 1456 N N . PHE A 1 191 ? 26.902 -4.098 -13.745 1.00 46.22 191 PHE A N 1
ATOM 1457 C CA . PHE A 1 191 ? 26.355 -4.838 -14.892 1.00 46.22 191 PHE A CA 1
ATOM 1458 C C . PHE A 1 191 ? 25.276 -4.085 -15.690 1.00 46.22 191 PHE A C 1
ATOM 1460 O O . PHE A 1 191 ? 25.143 -4.351 -16.884 1.00 46.22 191 PHE A O 1
ATOM 1467 N N . SER A 1 192 ? 24.562 -3.124 -15.092 1.00 49.88 192 SER A N 1
ATOM 1468 C CA . SER A 1 192 ? 23.523 -2.323 -15.768 1.00 49.88 192 SER A CA 1
ATOM 1469 C C . SER A 1 192 ? 24.026 -1.000 -16.365 1.00 49.88 192 SER A C 1
ATOM 1471 O O . SER A 1 192 ? 23.285 -0.291 -17.049 1.00 49.88 192 SER A O 1
ATOM 1473 N N . SER A 1 193 ? 25.299 -0.648 -16.159 1.00 48.88 193 SER A N 1
ATOM 1474 C CA . SER A 1 193 ? 25.866 0.567 -16.744 1.00 48.88 193 SER A CA 1
ATOM 1475 C C . SER A 1 193 ? 26.004 0.446 -18.270 1.00 48.88 193 SER A C 1
ATOM 1477 O O . SER A 1 193 ? 26.492 -0.555 -18.799 1.00 48.88 193 SER A O 1
ATOM 1479 N N . GLY A 1 194 ? 25.660 1.508 -19.008 1.00 51.66 194 GLY A N 1
ATOM 1480 C CA . GLY A 1 194 ? 25.877 1.579 -20.463 1.00 51.66 194 GLY A CA 1
ATOM 1481 C C . GLY A 1 194 ? 27.336 1.326 -20.886 1.00 51.66 194 GLY A C 1
ATOM 1482 O O . GLY A 1 194 ? 27.592 0.951 -22.029 1.00 51.66 194 GLY A O 1
ATOM 1483 N N . ALA A 1 195 ? 28.288 1.451 -19.953 1.00 50.72 195 ALA A N 1
ATOM 1484 C CA . ALA A 1 195 ? 29.682 1.069 -20.140 1.00 50.72 195 ALA A CA 1
ATOM 1485 C C . ALA A 1 195 ? 29.869 -0.452 -20.305 1.00 50.72 195 ALA A C 1
ATOM 1487 O O . ALA A 1 195 ? 30.652 -0.861 -21.157 1.00 50.72 195 ALA A O 1
ATOM 1488 N N . MET A 1 196 ? 29.132 -1.298 -19.576 1.00 57.41 196 MET A N 1
ATOM 1489 C CA . MET A 1 196 ? 29.189 -2.757 -19.758 1.00 57.41 196 MET A CA 1
ATOM 1490 C C . MET A 1 196 ? 28.553 -3.196 -21.072 1.00 57.41 196 MET A C 1
ATOM 1492 O O . MET A 1 196 ? 29.110 -4.049 -21.760 1.00 57.41 196 MET A O 1
ATOM 1496 N N . ILE A 1 197 ? 27.460 -2.554 -21.487 1.00 57.19 197 ILE A N 1
ATOM 1497 C CA . ILE A 1 197 ? 26.880 -2.770 -22.819 1.00 57.19 197 ILE A CA 1
ATOM 1498 C C . ILE A 1 197 ? 27.914 -2.405 -23.896 1.00 57.19 197 ILE A C 1
ATOM 1500 O O . ILE A 1 197 ? 28.171 -3.202 -24.799 1.00 57.19 197 ILE A O 1
ATOM 1504 N N . ALA A 1 198 ? 28.585 -1.255 -23.765 1.00 56.72 198 ALA A N 1
ATOM 1505 C CA . ALA A 1 198 ? 29.653 -0.851 -24.677 1.00 56.72 198 ALA A CA 1
ATOM 1506 C C . ALA A 1 198 ? 30.835 -1.841 -24.687 1.00 56.72 198 ALA A C 1
ATOM 1508 O O . ALA A 1 198 ? 31.338 -2.161 -25.762 1.00 56.72 198 ALA A O 1
ATOM 1509 N N . ILE A 1 199 ? 31.244 -2.371 -23.528 1.00 63.59 199 ILE A N 1
ATOM 1510 C CA . ILE A 1 199 ? 32.304 -3.387 -23.410 1.00 63.59 199 ILE A CA 1
ATOM 1511 C C . ILE A 1 199 ? 31.884 -4.699 -24.083 1.00 63.59 199 ILE A C 1
ATOM 1513 O O . ILE A 1 199 ? 32.671 -5.265 -24.839 1.00 63.59 199 ILE A O 1
ATOM 1517 N N . VAL A 1 200 ? 30.648 -5.163 -23.884 1.00 63.12 200 VAL A N 1
ATOM 1518 C CA . VAL A 1 200 ? 30.123 -6.376 -24.534 1.00 63.12 200 VAL A CA 1
ATOM 1519 C C . VAL A 1 200 ? 30.094 -6.207 -26.054 1.00 63.12 200 VAL A C 1
ATOM 1521 O O . VAL A 1 200 ? 30.571 -7.087 -26.773 1.00 63.12 200 VAL A O 1
ATOM 1524 N N . PHE A 1 201 ? 29.639 -5.057 -26.563 1.00 67.94 201 PHE A N 1
ATOM 1525 C CA . PHE A 1 201 ? 29.710 -4.754 -27.996 1.00 67.94 201 PHE A CA 1
ATOM 1526 C C . PHE A 1 201 ? 31.152 -4.718 -28.515 1.00 67.94 201 PHE A C 1
ATOM 1528 O O . PHE A 1 201 ? 31.415 -5.226 -29.605 1.00 67.94 201 PHE A O 1
ATOM 1535 N N . LEU A 1 202 ? 32.098 -4.184 -27.738 1.00 70.75 202 LEU A N 1
ATOM 1536 C CA . LEU A 1 202 ? 33.520 -4.156 -28.090 1.00 70.75 202 LEU A CA 1
ATOM 1537 C C . LEU A 1 202 ? 34.122 -5.565 -28.166 1.00 70.75 202 LEU A C 1
ATOM 1539 O O . LEU A 1 202 ? 34.840 -5.876 -29.116 1.00 70.75 202 LEU A O 1
ATOM 1543 N N . VAL A 1 203 ? 33.794 -6.436 -27.208 1.00 69.88 203 VAL A N 1
ATOM 1544 C CA . VAL A 1 203 ? 34.259 -7.831 -27.172 1.00 69.88 203 VAL A CA 1
ATOM 1545 C C . VAL A 1 203 ? 33.671 -8.635 -28.332 1.00 69.88 203 VAL A C 1
ATOM 1547 O O . VAL A 1 203 ? 34.402 -9.366 -29.002 1.00 69.88 203 VAL A O 1
ATOM 1550 N N . ILE A 1 204 ? 32.381 -8.462 -28.636 1.00 71.00 204 ILE A N 1
ATOM 1551 C CA . ILE A 1 204 ? 31.733 -9.118 -29.781 1.00 71.00 204 ILE A CA 1
ATOM 1552 C C . ILE A 1 204 ? 32.331 -8.611 -31.101 1.00 71.00 204 ILE A C 1
ATOM 1554 O O . ILE A 1 204 ? 32.681 -9.417 -31.965 1.00 71.00 204 ILE A O 1
ATOM 1558 N N . ALA A 1 205 ? 32.518 -7.296 -31.252 1.00 71.25 205 ALA A N 1
ATOM 1559 C CA . ALA A 1 205 ? 33.149 -6.712 -32.434 1.00 71.25 205 ALA A CA 1
ATOM 1560 C C . ALA A 1 205 ? 34.584 -7.231 -32.625 1.00 71.25 205 ALA A C 1
ATOM 1562 O O . ALA A 1 205 ? 34.971 -7.585 -33.741 1.00 71.25 205 ALA A O 1
ATOM 1563 N N . PHE A 1 206 ? 35.354 -7.354 -31.541 1.00 74.75 206 PHE A N 1
ATOM 1564 C CA . PHE A 1 206 ? 36.694 -7.931 -31.582 1.00 74.75 206 PHE A CA 1
ATOM 1565 C C . PHE A 1 206 ? 36.669 -9.416 -31.970 1.00 74.75 206 PHE A C 1
ATOM 1567 O O . PHE A 1 206 ? 37.435 -9.833 -32.839 1.00 74.75 206 PHE A O 1
ATOM 1574 N N . GLY A 1 207 ? 35.740 -10.203 -31.417 1.00 74.00 207 GLY A N 1
ATOM 1575 C CA . GLY A 1 207 ? 35.537 -11.605 -31.795 1.00 74.00 207 GLY A CA 1
ATOM 1576 C C . GLY A 1 207 ? 35.235 -11.776 -33.288 1.00 74.00 207 GLY A C 1
ATOM 1577 O O . GLY A 1 207 ? 35.835 -12.624 -33.950 1.00 74.00 207 GLY A O 1
ATOM 1578 N N . ILE A 1 208 ? 34.386 -10.912 -33.854 1.00 77.56 208 ILE A N 1
ATOM 1579 C CA . ILE A 1 208 ? 34.079 -10.901 -35.293 1.00 77.56 208 ILE A CA 1
ATOM 1580 C C . ILE A 1 208 ? 35.329 -10.569 -36.120 1.00 77.56 208 ILE A C 1
ATOM 1582 O O . ILE A 1 208 ? 35.590 -11.232 -37.126 1.00 77.56 208 ILE A O 1
ATOM 1586 N N . ILE A 1 209 ? 36.137 -9.591 -35.698 1.00 78.56 209 ILE A N 1
ATOM 1587 C CA . ILE A 1 209 ? 37.391 -9.237 -36.383 1.00 78.56 209 ILE A CA 1
ATOM 1588 C C . ILE A 1 209 ? 38.364 -10.423 -36.380 1.00 78.56 209 ILE A C 1
ATOM 1590 O O . ILE A 1 209 ? 38.928 -10.748 -37.426 1.00 78.56 209 ILE A O 1
ATOM 1594 N N . VAL A 1 210 ? 38.522 -11.106 -35.244 1.00 75.25 210 VAL A N 1
ATOM 1595 C CA . VAL A 1 210 ? 39.397 -12.282 -35.123 1.00 75.25 210 VAL A CA 1
ATOM 1596 C C . VAL A 1 210 ? 38.923 -13.414 -36.037 1.00 75.25 210 VAL A C 1
ATOM 1598 O O . VAL A 1 210 ? 39.734 -13.974 -36.776 1.00 75.25 210 VAL A O 1
ATOM 1601 N N . ILE A 1 211 ? 37.618 -13.702 -36.076 1.00 78.06 211 ILE A N 1
ATOM 1602 C CA . ILE A 1 211 ? 37.043 -14.719 -36.972 1.00 78.06 211 ILE A CA 1
ATOM 1603 C C . ILE A 1 211 ? 37.271 -14.346 -38.443 1.00 78.06 211 ILE A C 1
ATOM 1605 O O . ILE A 1 211 ? 37.690 -15.189 -39.237 1.00 78.06 211 ILE A O 1
ATOM 1609 N N . LEU A 1 212 ? 37.065 -13.082 -38.823 1.00 76.19 212 LEU A N 1
ATOM 1610 C CA . LEU A 1 212 ? 37.302 -12.612 -40.191 1.00 76.19 212 LEU A CA 1
ATOM 1611 C C . LEU A 1 212 ? 38.782 -12.695 -40.586 1.00 76.19 212 LEU A C 1
ATOM 1613 O O . LEU A 1 212 ? 39.095 -13.080 -41.717 1.00 76.19 212 LEU A O 1
ATOM 1617 N N . MET A 1 213 ? 39.701 -12.373 -39.672 1.00 74.75 213 MET A N 1
ATOM 1618 C CA . MET A 1 213 ? 41.137 -12.548 -39.897 1.00 74.75 213 MET A CA 1
ATOM 1619 C C . MET A 1 213 ? 41.491 -14.027 -40.059 1.00 74.75 213 MET A C 1
ATOM 1621 O O . MET A 1 213 ? 42.223 -14.370 -40.990 1.00 74.75 213 MET A O 1
ATOM 1625 N N . PHE A 1 214 ? 40.918 -14.903 -39.232 1.00 73.94 214 PHE A N 1
ATOM 1626 C CA . PHE A 1 214 ? 41.145 -16.344 -39.297 1.00 73.94 214 PHE A CA 1
ATOM 1627 C C . PHE A 1 214 ? 40.621 -16.944 -40.607 1.00 73.94 214 PHE A C 1
ATOM 1629 O O . PHE A 1 214 ? 41.354 -17.652 -41.294 1.00 73.94 214 PHE A O 1
ATOM 1636 N N . LEU A 1 215 ? 39.408 -16.580 -41.036 1.00 71.75 215 LEU A N 1
ATOM 1637 C CA . LEU A 1 215 ? 38.842 -16.986 -42.328 1.00 71.75 215 LEU A CA 1
ATOM 1638 C C . LEU A 1 215 ? 39.689 -16.483 -43.504 1.00 71.75 215 LEU A C 1
ATOM 1640 O O . LEU A 1 215 ? 39.957 -17.226 -44.451 1.00 71.75 215 LEU A O 1
ATOM 1644 N N . LYS A 1 216 ? 40.175 -15.237 -43.442 1.00 71.50 216 LYS A N 1
ATOM 1645 C CA . LYS A 1 216 ? 41.065 -14.671 -44.467 1.00 71.50 216 LYS A CA 1
ATOM 1646 C C . LYS A 1 216 ? 42.409 -15.405 -44.524 1.00 71.50 216 LYS A C 1
ATOM 1648 O O . LYS A 1 216 ? 42.969 -15.580 -45.609 1.00 71.50 216 LYS A O 1
ATOM 1653 N N . GLN A 1 217 ? 42.925 -15.845 -43.3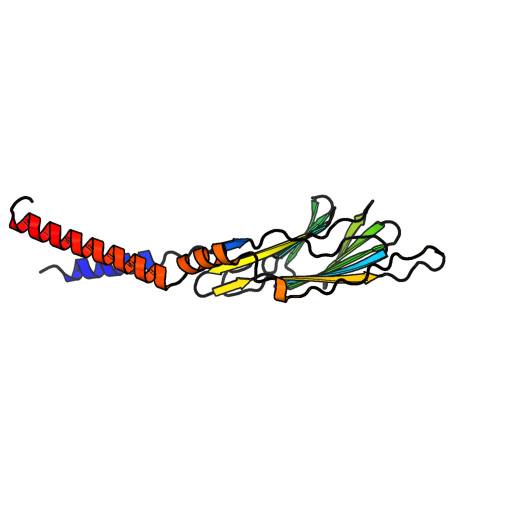80 1.00 69.25 217 GLN A N 1
ATOM 1654 C CA . GLN A 1 217 ? 44.182 -16.582 -43.281 1.00 69.25 217 GLN A CA 1
ATOM 1655 C C . GLN A 1 217 ? 44.027 -18.050 -43.713 1.00 69.25 217 GLN A C 1
ATOM 1657 O O . GLN A 1 217 ? 44.883 -18.552 -44.442 1.00 69.25 217 GLN A O 1
ATOM 1662 N N . ALA A 1 218 ? 42.914 -18.702 -43.365 1.00 64.56 218 ALA A N 1
ATOM 1663 C CA . ALA A 1 218 ? 42.563 -20.056 -43.797 1.00 64.56 218 ALA A CA 1
ATOM 1664 C C . ALA A 1 218 ? 42.418 -20.149 -45.324 1.00 64.56 218 ALA A C 1
ATOM 1666 O O . ALA A 1 218 ? 42.986 -21.047 -45.947 1.00 64.56 218 ALA A O 1
ATOM 1667 N N . ARG A 1 219 ? 41.778 -19.148 -45.945 1.00 63.22 219 ARG A N 1
ATOM 1668 C CA . ARG A 1 219 ? 41.637 -19.047 -47.407 1.00 63.22 219 ARG A CA 1
ATOM 1669 C C . ARG A 1 219 ? 42.978 -18.841 -48.119 1.00 63.22 219 ARG A C 1
ATOM 1671 O O . ARG A 1 219 ? 43.211 -19.391 -49.188 1.00 63.22 219 ARG A O 1
ATOM 1678 N N . LYS A 1 220 ? 43.905 -18.081 -47.516 1.00 68.44 220 LYS A N 1
ATOM 1679 C CA . LYS A 1 220 ? 45.284 -17.940 -48.030 1.00 68.44 220 LYS A CA 1
ATOM 1680 C C . LYS A 1 220 ? 46.085 -19.239 -47.932 1.00 68.44 220 LYS A C 1
ATOM 1682 O O . LYS A 1 220 ? 46.938 -19.481 -48.779 1.00 68.44 220 LYS A O 1
ATOM 1687 N N . ARG A 1 221 ? 45.826 -20.056 -46.908 1.00 68.44 221 ARG A N 1
ATOM 1688 C CA . ARG A 1 221 ? 46.493 -21.347 -46.690 1.00 68.44 221 ARG A CA 1
ATOM 1689 C C . ARG A 1 221 ? 45.829 -22.517 -47.430 1.00 68.44 221 ARG A C 1
ATOM 1691 O O . ARG A 1 221 ? 46.364 -23.616 -47.357 1.00 68.44 221 ARG A O 1
ATOM 1698 N N . LYS A 1 222 ? 44.736 -22.280 -48.174 1.00 58.09 222 LYS A N 1
ATOM 1699 C CA . LYS A 1 222 ? 43.929 -23.297 -48.883 1.00 58.09 222 LYS A CA 1
ATOM 1700 C C . LYS A 1 222 ? 43.365 -24.384 -47.958 1.00 58.09 222 LYS A C 1
ATOM 1702 O O . LYS A 1 222 ? 43.286 -25.545 -48.338 1.00 58.09 222 LYS A O 1
ATOM 1707 N N . TRP A 1 223 ? 43.037 -24.020 -46.720 1.00 49.09 223 TRP A N 1
ATOM 1708 C CA . TRP A 1 223 ? 42.356 -24.926 -45.781 1.00 49.09 223 TRP A CA 1
ATOM 1709 C C . TRP A 1 223 ? 40.825 -24.885 -45.959 1.00 49.09 223 TRP A C 1
ATOM 1711 O O . TRP A 1 223 ? 40.119 -25.729 -45.420 1.00 49.09 223 TRP A O 1
ATOM 1721 N N . LEU A 1 224 ? 40.353 -23.904 -46.737 1.00 46.53 224 LEU A N 1
ATOM 1722 C CA . LEU A 1 224 ? 39.011 -23.644 -47.263 1.00 46.53 224 LEU A CA 1
ATOM 1723 C C . LEU A 1 224 ? 39.183 -23.071 -48.676 1.00 46.53 224 LEU A C 1
ATOM 1725 O O . LEU A 1 224 ? 38.316 -23.334 -49.532 1.00 46.53 224 LEU A O 1
#

pLDDT: mean 76.04, std 19.99, range [38.03, 98.38]

Foldseek 3Di:
DPVPVVVVVVVVVVVVVVPPQQPKDKDKPDKDFPVDKDFAQKKKKKKKAQDDWDPPRTKWKWKDHVQWIWIQTAQWIWIGGNNHTQDTDRNVGRMWIWMWHHHNQQKIWIATVPGGTRDIDGDPGITTMIIIKMWIDGPPTIDIMDMDMDMDGHDDDPPDPDDDPPPDDDDDPPVVVPPPCVPVVVVVCVCPDVVVVVVVVVVVVVVVVVVVVVVVVCVVVVVD

Secondary structure (DSSP, 8-state):
--HHHHHHHHHHHHHHHHTS----EEEEEEEEEEEEEE-TTEEEEEEEE----STT---EEEEEETTEEEEEETTEEEEEETTEEEEEEE-SSSEEEEEEEE-TTSEEEEEETTTEEEEEEE-SS-EEEEEEEEEEEETTEEEE-EEEEEEEEPPPPTT--------------GGGGGSSSHHHHHHHHHHHSHHHHHHHHHHHHHHHHHHHHHHHHHHHTT--